Protein AF-A0A957XQB9-F1 (afdb_monomer_lite)

Radius of gyration: 25.71 Å; chains: 1; bounding box: 60×47×71 Å

Structure (mmCIF, N/CA/C/O backbone):
data_AF-A0A957XQB9-F1
#
_entry.id   AF-A0A957XQB9-F1
#
loop_
_atom_site.group_PDB
_atom_site.id
_atom_site.type_symbol
_atom_site.label_atom_id
_atom_site.label_alt_id
_atom_site.label_comp_id
_atom_site.label_asym_id
_atom_site.label_entity_id
_atom_site.label_seq_id
_atom_site.pdbx_PDB_ins_code
_atom_site.Cartn_x
_atom_site.Cartn_y
_atom_site.Cartn_z
_atom_site.occupancy
_atom_site.B_iso_or_equiv
_atom_site.auth_seq_id
_atom_site.auth_comp_id
_atom_site.auth_asym_id
_atom_site.auth_atom_id
_atom_site.pdbx_PDB_model_num
ATOM 1 N N . LEU A 1 1 ? 2.003 -10.933 6.266 1.00 72.50 1 LEU A N 1
ATOM 2 C CA . LEU A 1 1 ? 1.372 -11.691 5.160 1.00 72.50 1 LEU A CA 1
ATOM 3 C C . LEU A 1 1 ? 1.889 -11.248 3.792 1.00 72.50 1 LEU A C 1
ATOM 5 O O . LEU A 1 1 ? 2.570 -12.031 3.156 1.00 72.50 1 LEU A O 1
ATOM 9 N N . TYR A 1 2 ? 1.639 -10.006 3.362 1.00 78.31 2 TYR A N 1
ATOM 10 C CA . TYR A 1 2 ? 1.924 -9.562 1.989 1.00 78.31 2 TYR A CA 1
ATOM 11 C C . TYR A 1 2 ? 3.408 -9.580 1.611 1.00 78.31 2 TYR A C 1
ATOM 13 O O . TYR A 1 2 ? 3.731 -9.912 0.480 1.00 78.31 2 TYR A O 1
ATOM 21 N N . ALA A 1 3 ? 4.324 -9.345 2.559 1.00 80.31 3 ALA A N 1
ATOM 22 C CA . ALA A 1 3 ? 5.759 -9.558 2.338 1.00 80.31 3 ALA A CA 1
ATOM 23 C C . ALA A 1 3 ? 6.089 -10.997 1.886 1.00 80.31 3 ALA A C 1
ATOM 25 O O . ALA A 1 3 ? 7.032 -11.204 1.133 1.00 80.31 3 ALA A O 1
ATOM 26 N N . GLY A 1 4 ? 5.276 -11.988 2.267 1.00 82.88 4 GLY A N 1
ATOM 27 C CA . GLY A 1 4 ? 5.389 -13.360 1.771 1.00 82.88 4 GLY A CA 1
ATOM 28 C C . GLY A 1 4 ? 5.096 -13.496 0.272 1.00 82.88 4 GLY A C 1
ATOM 29 O O . GLY A 1 4 ? 5.615 -14.412 -0.356 1.00 82.88 4 GLY A O 1
ATOM 30 N N . PHE A 1 5 ? 4.350 -12.565 -0.337 1.00 86.06 5 PHE A N 1
ATOM 31 C CA . PHE A 1 5 ? 4.081 -12.553 -1.782 1.00 86.06 5 PHE A CA 1
ATOM 32 C C . PHE A 1 5 ? 5.306 -12.163 -2.627 1.00 86.06 5 PHE A C 1
ATOM 34 O O . PHE A 1 5 ? 5.311 -12.377 -3.838 1.00 86.06 5 PHE A O 1
ATOM 41 N N . ILE A 1 6 ? 6.374 -11.668 -1.992 1.00 87.50 6 ILE A N 1
ATOM 42 C CA . ILE A 1 6 ? 7.679 -11.445 -2.630 1.00 87.50 6 ILE A CA 1
ATOM 43 C C . ILE A 1 6 ? 8.309 -12.786 -3.040 1.00 87.50 6 ILE A C 1
ATOM 45 O O . ILE A 1 6 ? 8.933 -12.865 -4.097 1.00 87.50 6 ILE A O 1
ATOM 49 N N . LEU A 1 7 ? 8.113 -13.856 -2.254 1.00 89.12 7 LEU A N 1
ATOM 50 C CA . LEU A 1 7 ? 8.705 -15.171 -2.530 1.00 89.12 7 LEU A CA 1
ATOM 51 C C . LEU A 1 7 ? 8.212 -15.778 -3.855 1.00 89.12 7 LEU A C 1
ATOM 53 O O . LEU A 1 7 ? 9.064 -16.160 -4.656 1.00 89.12 7 LEU A O 1
ATOM 57 N N . PRO A 1 8 ? 6.896 -15.821 -4.156 1.00 89.62 8 PRO A N 1
ATOM 58 C CA . PRO A 1 8 ? 6.416 -16.186 -5.486 1.00 89.62 8 PRO A CA 1
ATOM 59 C C . PRO A 1 8 ? 7.007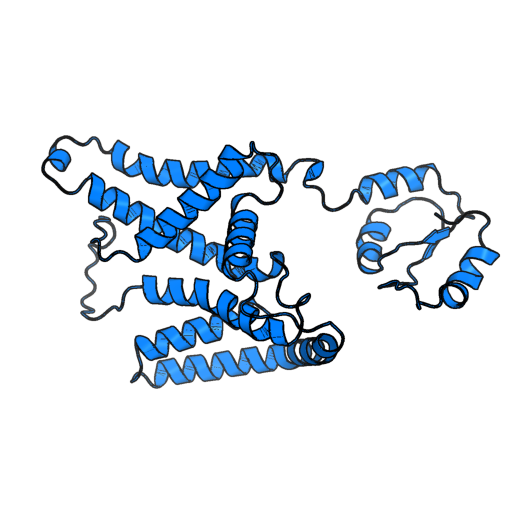 -15.328 -6.610 1.00 89.62 8 PRO A C 1
ATOM 61 O O . PRO A 1 8 ? 7.371 -15.871 -7.649 1.00 89.62 8 PRO A O 1
ATOM 64 N N . GLY A 1 9 ? 7.173 -14.016 -6.405 1.00 90.31 9 GLY A N 1
ATOM 65 C CA . GLY A 1 9 ? 7.794 -13.137 -7.404 1.00 90.31 9 GLY A CA 1
ATOM 66 C C . GLY A 1 9 ? 9.259 -13.498 -7.676 1.00 90.31 9 GLY A C 1
ATOM 67 O O . GLY A 1 9 ? 9.685 -13.576 -8.831 1.00 90.31 9 GLY A O 1
ATOM 68 N N . LEU A 1 10 ? 10.020 -13.800 -6.622 1.00 89.56 10 LEU A N 1
ATOM 69 C CA . LEU A 1 10 ? 11.399 -14.281 -6.725 1.00 89.56 10 LEU A CA 1
ATOM 70 C C . LEU A 1 10 ? 11.475 -15.668 -7.386 1.00 89.56 10 LEU A C 1
ATOM 72 O O . LEU A 1 10 ? 12.360 -15.908 -8.207 1.00 89.56 10 LEU A O 1
ATOM 76 N N . ALA A 1 11 ? 10.539 -16.565 -7.065 1.00 89.25 11 ALA A N 1
ATOM 77 C CA . ALA A 1 11 ? 10.438 -17.894 -7.663 1.00 89.25 11 ALA A CA 1
ATOM 78 C C . ALA A 1 11 ? 10.154 -17.822 -9.169 1.00 89.25 11 ALA A C 1
ATOM 80 O O . ALA A 1 11 ? 10.839 -18.479 -9.952 1.00 89.25 11 ALA A O 1
ATOM 81 N N . LEU A 1 12 ? 9.200 -16.981 -9.583 1.00 89.75 12 LEU A N 1
ATOM 82 C CA . LEU A 1 12 ? 8.892 -16.728 -10.992 1.00 89.75 12 LEU A CA 1
ATOM 83 C C . LEU A 1 12 ? 10.111 -16.180 -11.736 1.00 89.75 12 LEU A C 1
ATOM 85 O O . LEU A 1 12 ? 10.434 -16.648 -12.827 1.00 89.75 12 LEU A O 1
ATOM 89 N N . TRP A 1 13 ? 10.838 -15.240 -11.129 1.00 91.50 13 TRP A N 1
ATOM 90 C CA . TRP A 1 13 ? 12.082 -14.745 -11.710 1.00 91.50 13 TRP A CA 1
ATOM 91 C C . TRP A 1 13 ? 13.139 -15.848 -11.846 1.00 91.50 13 TRP A C 1
ATOM 93 O O . TRP A 1 13 ? 13.711 -15.989 -12.922 1.00 91.50 13 TRP A O 1
ATOM 103 N N . LEU A 1 14 ? 13.377 -16.668 -10.817 1.00 88.50 14 LEU A N 1
ATOM 104 C CA . LEU A 1 14 ? 14.328 -17.788 -10.889 1.00 88.50 14 LEU A CA 1
ATOM 105 C C . LEU A 1 14 ? 13.930 -18.827 -11.945 1.00 88.50 14 LEU A C 1
ATOM 107 O O . LEU A 1 14 ? 14.803 -19.367 -12.624 1.00 88.50 14 LEU A O 1
ATOM 111 N N . MET A 1 15 ? 12.631 -19.064 -12.127 1.00 88.00 15 MET A N 1
ATOM 112 C CA . MET A 1 15 ? 12.095 -19.942 -13.167 1.00 88.00 15 MET A CA 1
ATOM 113 C C . MET A 1 15 ? 12.410 -19.444 -14.572 1.00 88.00 15 MET A C 1
ATOM 115 O O . MET A 1 15 ? 12.826 -20.233 -15.419 1.00 88.00 15 MET A O 1
ATOM 119 N N . ILE A 1 16 ? 12.259 -18.143 -14.808 1.00 87.06 16 ILE A N 1
ATOM 120 C CA . ILE A 1 16 ? 12.526 -17.534 -16.114 1.00 87.06 16 ILE A CA 1
ATOM 121 C C . ILE A 1 16 ? 14.039 -17.357 -16.337 1.00 87.06 16 ILE A C 1
ATOM 123 O O . ILE A 1 16 ? 14.533 -17.573 -17.445 1.00 87.06 16 ILE A O 1
ATOM 127 N N . ALA A 1 17 ? 14.782 -16.997 -15.287 1.00 86.12 17 ALA A N 1
ATOM 128 C CA . ALA A 1 17 ? 16.182 -16.590 -15.375 1.00 86.12 17 ALA A CA 1
ATOM 129 C C . ALA A 1 17 ? 17.198 -17.704 -15.221 1.00 86.12 17 ALA A C 1
ATOM 131 O O . ALA A 1 17 ? 18.214 -17.729 -15.918 1.00 86.12 17 ALA A O 1
ATOM 132 N N . TYR A 1 18 ? 16.934 -18.639 -14.318 1.00 87.06 18 TYR A N 1
ATOM 133 C CA . TYR A 1 18 ? 17.893 -19.662 -13.930 1.00 87.06 18 TYR A CA 1
ATOM 134 C C . TYR A 1 18 ? 17.225 -21.033 -13.740 1.00 87.06 18 TYR A C 1
ATOM 136 O O . TYR A 1 18 ? 17.456 -21.687 -12.717 1.00 87.06 18 TYR A O 1
ATOM 144 N N . PRO A 1 19 ? 16.463 -21.546 -14.731 1.00 86.06 19 PRO A N 1
ATOM 145 C CA . PRO A 1 19 ? 15.695 -22.786 -14.578 1.00 86.06 19 PRO A CA 1
ATOM 146 C C . PRO A 1 19 ? 16.569 -24.001 -14.232 1.00 86.06 19 PRO A C 1
ATOM 148 O O . PRO A 1 19 ? 16.120 -24.913 -13.550 1.00 86.06 19 PRO A O 1
ATOM 151 N N . ARG A 1 20 ? 17.842 -24.011 -14.651 1.00 90.56 20 ARG A N 1
ATOM 152 C CA . ARG A 1 20 ? 18.770 -25.147 -14.488 1.00 90.56 20 ARG A CA 1
ATOM 153 C C . ARG A 1 20 ? 19.819 -24.959 -13.382 1.00 90.56 20 ARG A C 1
ATOM 155 O O . ARG A 1 20 ? 20.866 -25.599 -13.427 1.00 90.56 20 ARG A O 1
ATOM 162 N N . ARG A 1 21 ? 19.594 -24.071 -12.404 1.00 89.69 21 ARG A N 1
ATOM 163 C CA . ARG A 1 21 ? 20.530 -23.848 -11.280 1.00 89.69 21 ARG A CA 1
ATOM 164 C C . ARG A 1 21 ? 19.992 -24.435 -9.967 1.00 89.69 21 ARG A C 1
ATOM 166 O O . ARG A 1 21 ? 19.465 -23.684 -9.147 1.00 89.69 21 ARG A O 1
ATOM 173 N N . PRO A 1 22 ? 20.154 -25.750 -9.716 1.00 89.50 22 PRO A N 1
ATOM 174 C CA . PRO A 1 22 ? 19.506 -26.436 -8.593 1.00 89.50 22 PRO A CA 1
ATOM 175 C C . PRO A 1 22 ? 19.908 -25.880 -7.223 1.00 89.50 22 PRO A C 1
ATOM 177 O O . PRO A 1 22 ? 19.096 -25.875 -6.309 1.00 89.50 22 PRO A O 1
ATOM 180 N N . ARG A 1 23 ? 21.130 -25.345 -7.076 1.00 91.94 23 ARG A N 1
ATOM 181 C CA . ARG A 1 23 ? 21.571 -24.708 -5.824 1.00 91.94 23 ARG A CA 1
ATOM 182 C C . ARG A 1 23 ? 20.725 -23.484 -5.462 1.00 91.94 23 ARG A C 1
ATOM 184 O O . ARG A 1 23 ? 20.340 -23.353 -4.310 1.00 91.94 23 ARG A O 1
ATOM 191 N N . LEU A 1 24 ? 20.398 -22.630 -6.438 1.00 89.12 24 LEU A N 1
ATOM 192 C CA . LEU A 1 24 ? 19.551 -21.452 -6.206 1.00 89.12 24 LEU A CA 1
ATOM 193 C C . LEU A 1 24 ? 18.125 -21.867 -5.837 1.00 89.12 24 LEU A C 1
ATOM 195 O O . LEU A 1 24 ? 17.543 -21.313 -4.909 1.00 89.12 24 LEU A O 1
ATOM 199 N N . TRP A 1 25 ? 17.599 -22.881 -6.524 1.00 89.69 25 TRP A N 1
ATOM 200 C CA . TRP A 1 25 ? 16.297 -23.464 -6.214 1.00 89.69 25 TRP A CA 1
ATOM 201 C C . TRP A 1 25 ? 16.242 -24.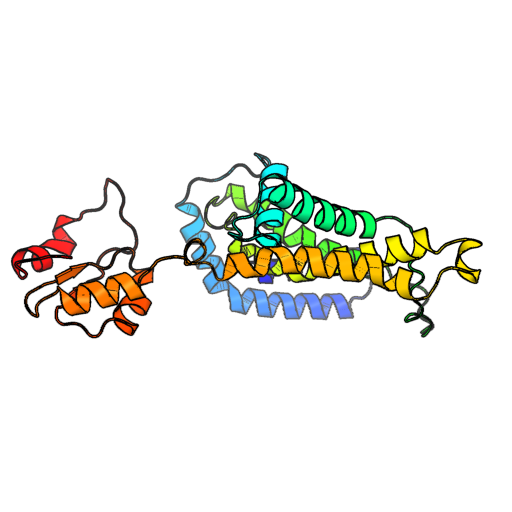075 -4.820 1.00 89.69 25 TRP A C 1
ATOM 203 O O . TRP A 1 25 ? 15.267 -23.854 -4.113 1.00 89.69 25 TRP A O 1
ATOM 213 N N . LEU A 1 26 ? 17.287 -24.791 -4.400 1.00 91.69 26 LEU A N 1
ATOM 214 C CA . LEU A 1 26 ? 17.368 -25.359 -3.058 1.00 91.69 26 LEU A CA 1
ATOM 215 C C . LEU A 1 26 ? 17.376 -24.255 -1.996 1.00 91.69 26 LEU A C 1
ATOM 217 O O . LEU A 1 26 ? 16.613 -24.335 -1.039 1.00 91.69 26 LEU A O 1
ATOM 221 N N . THR A 1 27 ? 18.180 -23.203 -2.178 1.00 91.44 27 THR A N 1
ATOM 222 C CA . THR A 1 27 ? 18.202 -22.058 -1.255 1.00 91.44 27 THR A CA 1
ATOM 223 C C . THR A 1 27 ? 16.839 -21.376 -1.173 1.00 91.44 27 THR A C 1
ATOM 225 O O . THR A 1 27 ? 16.364 -21.100 -0.072 1.00 91.44 27 THR A O 1
ATOM 228 N N . LEU A 1 28 ? 16.183 -21.149 -2.316 1.00 90.81 28 LEU A N 1
ATOM 229 C CA . LEU A 1 28 ? 14.838 -20.580 -2.357 1.00 90.81 28 LEU A CA 1
ATOM 230 C C . LEU A 1 28 ? 13.819 -21.487 -1.661 1.00 90.81 28 LEU A C 1
ATOM 232 O O . LEU A 1 28 ? 13.016 -20.998 -0.875 1.00 90.81 28 LEU A O 1
ATOM 236 N N . ALA A 1 29 ? 13.845 -22.790 -1.939 1.00 89.81 29 ALA A N 1
ATOM 237 C CA . ALA A 1 29 ? 12.903 -23.752 -1.383 1.00 89.81 29 ALA A CA 1
ATOM 238 C C . ALA A 1 29 ? 13.056 -23.866 0.137 1.00 89.81 29 ALA A C 1
ATOM 240 O O . ALA A 1 29 ? 12.066 -23.776 0.855 1.00 89.81 29 ALA A O 1
ATOM 241 N N . VAL A 1 30 ? 14.290 -23.991 0.635 1.00 93.50 30 VAL A N 1
ATOM 242 C CA . VAL A 1 30 ? 14.573 -24.061 2.075 1.00 93.50 30 VAL A CA 1
ATOM 243 C C . VAL A 1 30 ? 14.198 -22.749 2.762 1.00 93.50 30 VAL A C 1
ATOM 245 O O . VAL A 1 30 ? 13.472 -22.769 3.753 1.00 93.50 30 VAL A O 1
ATOM 248 N N . GLY A 1 31 ? 14.624 -21.603 2.220 1.00 90.44 31 GLY A N 1
ATOM 249 C CA . GLY A 1 31 ? 14.275 -20.293 2.777 1.00 90.44 31 GLY A CA 1
ATOM 250 C C . GLY A 1 31 ? 12.766 -20.036 2.761 1.00 90.44 31 GLY A C 1
ATOM 251 O O . GLY A 1 31 ? 12.196 -19.596 3.756 1.00 90.44 31 GLY A O 1
ATOM 252 N N . GLY A 1 32 ? 12.101 -20.382 1.659 1.00 89.25 32 GLY A N 1
ATOM 253 C CA . GLY A 1 32 ? 10.654 -20.286 1.510 1.00 89.25 32 GLY A CA 1
ATOM 254 C C . GLY A 1 32 ? 9.901 -21.192 2.480 1.00 89.25 32 GLY A C 1
ATOM 255 O O . GLY A 1 32 ? 8.913 -20.749 3.056 1.00 89.25 32 GLY A O 1
ATOM 256 N N . LEU A 1 33 ? 10.388 -22.412 2.725 1.00 90.88 33 LEU A N 1
ATOM 257 C CA . LEU A 1 33 ? 9.801 -23.340 3.693 1.00 90.88 33 LEU A CA 1
ATOM 258 C C . LEU A 1 33 ? 9.959 -22.831 5.127 1.00 90.88 33 LEU A C 1
ATOM 260 O O . LEU A 1 33 ? 8.992 -22.869 5.882 1.00 90.88 33 LEU A O 1
ATOM 264 N N . ILE A 1 34 ? 11.130 -22.299 5.491 1.00 92.12 34 ILE A N 1
ATOM 265 C CA . ILE A 1 34 ? 11.360 -21.688 6.811 1.00 92.12 34 ILE A CA 1
ATOM 266 C C . ILE A 1 34 ? 10.401 -20.513 7.026 1.00 92.12 34 ILE A C 1
ATOM 268 O O . ILE A 1 34 ? 9.745 -20.433 8.063 1.00 92.12 34 ILE A O 1
ATOM 272 N N . ILE A 1 35 ? 10.272 -19.625 6.035 1.00 88.81 35 ILE A N 1
ATOM 273 C CA . ILE A 1 35 ? 9.346 -18.488 6.102 1.00 88.81 35 ILE A CA 1
ATOM 274 C C . ILE A 1 35 ? 7.899 -18.987 6.185 1.00 88.81 35 ILE A C 1
ATOM 276 O O . ILE A 1 35 ? 7.145 -18.539 7.046 1.00 88.81 35 ILE A O 1
ATOM 280 N N . ALA A 1 36 ? 7.501 -19.937 5.338 1.00 87.44 36 ALA A N 1
ATOM 281 C CA . ALA A 1 36 ? 6.155 -20.498 5.356 1.00 87.44 36 ALA A CA 1
ATOM 282 C C . ALA A 1 36 ? 5.826 -21.126 6.716 1.00 87.44 36 ALA A C 1
ATOM 284 O O . ALA A 1 36 ? 4.760 -20.850 7.253 1.00 87.44 36 ALA A O 1
ATOM 285 N N . ALA A 1 37 ? 6.747 -21.892 7.305 1.00 91.00 37 ALA A N 1
ATOM 286 C CA . ALA A 1 37 ? 6.582 -22.485 8.629 1.00 91.00 37 ALA A CA 1
ATOM 287 C C . ALA A 1 37 ? 6.468 -21.415 9.727 1.00 91.00 37 ALA A C 1
ATOM 289 O O . ALA A 1 37 ? 5.555 -21.481 10.549 1.00 91.00 37 ALA A O 1
ATOM 290 N N . ALA A 1 38 ? 7.330 -20.392 9.704 1.00 90.31 38 ALA A N 1
ATOM 291 C CA . ALA A 1 38 ? 7.302 -19.295 10.672 1.00 90.31 38 ALA A CA 1
ATOM 292 C C . ALA A 1 38 ? 5.991 -18.489 10.622 1.00 90.31 38 ALA A C 1
ATOM 294 O O . ALA A 1 38 ? 5.497 -18.036 11.652 1.00 90.31 38 ALA A O 1
ATOM 295 N N . PHE A 1 39 ? 5.401 -18.332 9.432 1.00 87.94 39 PHE A N 1
ATOM 296 C CA . PHE A 1 39 ? 4.151 -17.592 9.240 1.00 87.94 39 PHE A CA 1
ATOM 297 C C . PHE A 1 39 ? 2.899 -18.477 9.162 1.00 87.94 39 PHE A C 1
ATOM 299 O O . PHE A 1 39 ? 1.794 -17.933 9.086 1.00 87.94 39 PHE A O 1
ATOM 306 N N . ALA A 1 40 ? 3.026 -19.807 9.213 1.00 89.88 40 ALA A N 1
ATOM 307 C CA . ALA A 1 40 ? 1.906 -20.736 9.060 1.00 89.88 40 ALA A CA 1
ATOM 308 C C . ALA A 1 40 ? 0.777 -20.503 10.078 1.00 89.88 40 ALA A C 1
ATOM 310 O O . ALA A 1 40 ? -0.373 -20.446 9.643 1.00 89.88 40 ALA A O 1
ATOM 311 N N . PRO A 1 41 ? 1.035 -20.288 11.387 1.00 92.00 41 PRO A N 1
ATOM 312 C CA . PRO A 1 41 ? -0.043 -20.045 12.347 1.00 92.00 41 PRO A CA 1
ATOM 313 C C . PRO A 1 41 ? -0.866 -18.799 11.999 1.00 92.00 41 PRO A C 1
ATOM 315 O O . PRO A 1 41 ? -2.094 -18.830 12.029 1.00 92.00 41 PRO A O 1
ATOM 318 N N . ILE A 1 42 ? -0.190 -17.720 11.591 1.00 86.31 42 ILE A N 1
ATOM 319 C CA . ILE A 1 42 ? -0.831 -16.462 11.190 1.00 86.31 42 ILE A CA 1
ATOM 320 C C . ILE A 1 42 ? -1.602 -16.654 9.883 1.00 86.31 42 ILE A C 1
ATOM 322 O O . ILE A 1 42 ? -2.741 -16.210 9.770 1.00 86.31 42 ILE A O 1
ATOM 326 N N . ALA A 1 43 ? -1.010 -17.331 8.897 1.00 84.94 43 ALA A N 1
ATOM 327 C CA . ALA A 1 43 ? -1.668 -17.615 7.627 1.00 84.94 43 ALA A CA 1
ATOM 328 C C . ALA A 1 43 ? -2.921 -18.483 7.818 1.00 84.94 43 ALA A C 1
ATOM 330 O O . ALA A 1 43 ? -3.946 -18.203 7.207 1.00 84.94 43 ALA A O 1
ATOM 331 N N . LEU A 1 44 ? -2.867 -19.484 8.702 1.00 88.69 44 LEU A N 1
ATOM 332 C CA . LEU A 1 44 ? -4.007 -20.334 9.050 1.00 88.69 44 LEU A CA 1
ATOM 333 C C . LEU A 1 44 ? -5.098 -19.560 9.792 1.00 88.69 44 LEU A C 1
ATOM 335 O O . LEU A 1 44 ? -6.274 -19.746 9.487 1.00 88.69 44 LEU A O 1
ATOM 339 N N . ALA A 1 45 ? -4.733 -18.681 10.728 1.00 86.94 45 ALA A N 1
ATOM 340 C CA . ALA A 1 45 ? -5.695 -17.809 11.397 1.00 86.94 45 ALA A CA 1
ATOM 341 C C . ALA A 1 45 ? -6.402 -16.905 10.378 1.00 86.94 45 ALA A C 1
ATOM 343 O O . ALA A 1 45 ? -7.627 -16.910 10.299 1.00 86.94 45 ALA A O 1
ATOM 344 N N . ILE A 1 46 ? -5.637 -16.218 9.523 1.00 82.12 46 ILE A N 1
ATOM 345 C CA . ILE A 1 46 ? -6.186 -15.380 8.448 1.00 82.12 46 ILE A CA 1
ATOM 346 C C . ILE A 1 46 ? -7.060 -16.210 7.509 1.00 82.12 46 ILE A C 1
ATOM 348 O O . ILE A 1 46 ? -8.133 -15.760 7.135 1.00 82.12 46 ILE A O 1
ATOM 352 N N . TRP A 1 47 ? -6.650 -17.427 7.148 1.00 84.56 47 TRP A N 1
ATOM 353 C CA . TRP A 1 47 ? -7.443 -18.308 6.293 1.00 84.56 47 TRP A CA 1
ATOM 354 C C . TRP A 1 47 ? -8.795 -18.668 6.919 1.00 84.56 47 TRP A C 1
ATOM 356 O O . TRP A 1 47 ? -9.812 -18.642 6.224 1.00 84.56 47 TRP A O 1
ATOM 366 N N . ARG A 1 48 ? -8.829 -18.953 8.225 1.00 86.50 48 ARG A N 1
ATOM 367 C CA . ARG A 1 48 ? -10.073 -19.232 8.959 1.00 86.50 48 ARG A CA 1
ATOM 368 C C . ARG A 1 48 ? -10.987 -18.008 8.976 1.00 86.50 48 ARG A C 1
ATOM 370 O O . ARG A 1 48 ? -12.097 -18.101 8.465 1.00 86.50 48 ARG A O 1
ATOM 377 N N . PHE A 1 49 ? -10.480 -16.857 9.420 1.00 81.50 49 PHE A N 1
ATOM 378 C CA . PHE A 1 49 ? -11.248 -15.604 9.457 1.00 81.50 49 PHE A CA 1
ATOM 379 C C . PHE A 1 49 ? -11.632 -15.093 8.065 1.00 81.50 49 PHE A C 1
ATOM 381 O O . PHE A 1 49 ? -12.630 -14.401 7.892 1.00 81.50 49 PHE A O 1
ATOM 388 N N . SER A 1 50 ? -10.873 -15.459 7.028 1.00 78.88 50 SER A N 1
ATOM 389 C CA . SER A 1 50 ? -11.195 -15.055 5.661 1.00 78.88 50 SER A CA 1
ATOM 390 C C . SER A 1 50 ? -12.527 -15.622 5.170 1.00 78.88 50 SER A C 1
ATOM 392 O O . SER A 1 50 ? -13.127 -15.042 4.275 1.00 78.88 50 SER A O 1
ATOM 394 N N . ALA A 1 51 ? -13.002 -16.718 5.770 1.00 76.88 51 ALA A N 1
ATOM 395 C CA . ALA A 1 51 ? -14.279 -17.341 5.441 1.00 76.88 51 ALA A CA 1
ATOM 396 C C . ALA A 1 51 ? -15.503 -16.523 5.882 1.00 76.88 51 ALA A C 1
ATOM 398 O O . ALA A 1 51 ? -16.595 -16.774 5.383 1.00 76.88 51 ALA A O 1
ATOM 399 N N . GLU A 1 52 ? -15.329 -15.600 6.829 1.00 79.94 52 GLU A N 1
ATOM 400 C CA . GLU A 1 52 ? -16.430 -14.896 7.500 1.00 79.94 52 GLU A CA 1
ATOM 401 C C . GLU A 1 52 ? -16.863 -13.627 6.754 1.00 79.94 52 GLU A C 1
ATOM 403 O O . GLU A 1 52 ? -17.944 -13.096 6.984 1.00 79.94 52 GLU A O 1
ATOM 408 N N . SER A 1 53 ? -16.035 -13.135 5.831 1.00 80.88 53 SER A N 1
ATOM 409 C CA . SER A 1 53 ? -16.361 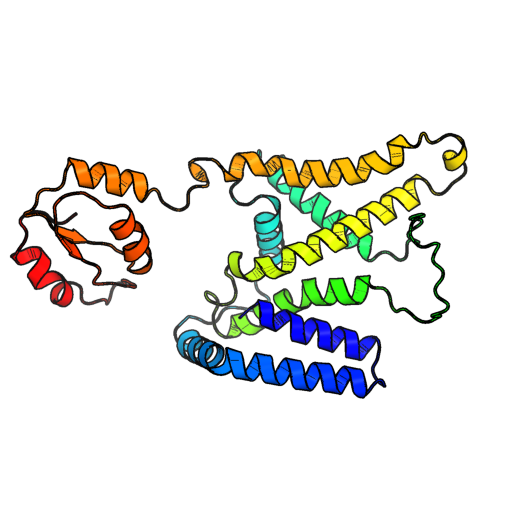-11.984 4.988 1.00 80.88 53 SER A CA 1
ATOM 410 C C . SER A 1 53 ? -16.989 -12.408 3.666 1.00 80.88 53 SER A C 1
ATOM 412 O O . SER A 1 53 ? -16.691 -13.487 3.152 1.00 80.88 53 SER A O 1
ATOM 414 N N . THR A 1 54 ? -17.715 -11.499 3.019 1.00 87.06 54 THR A N 1
ATOM 415 C CA . THR A 1 54 ? -18.173 -11.724 1.649 1.00 87.06 54 THR A CA 1
ATOM 416 C C . THR A 1 54 ? -16.990 -11.855 0.673 1.00 87.06 54 THR A C 1
ATOM 418 O O . THR A 1 54 ? -16.036 -11.062 0.728 1.00 87.06 54 THR A O 1
ATOM 421 N N . PRO A 1 55 ? -17.022 -12.851 -0.229 1.00 90.38 55 PRO A N 1
ATOM 422 C CA . PRO A 1 55 ? -16.039 -12.961 -1.295 1.00 90.38 55 PRO A CA 1
ATOM 423 C C . PRO A 1 55 ? -16.171 -11.765 -2.246 1.00 90.38 55 PRO A C 1
ATOM 425 O O . PRO A 1 55 ? -17.268 -11.271 -2.501 1.00 90.38 55 PRO A O 1
ATOM 428 N N . GLY A 1 56 ? -15.043 -11.285 -2.759 1.00 89.38 56 GLY A N 1
ATOM 429 C CA . GLY A 1 56 ? -14.982 -10.244 -3.779 1.00 89.38 56 GLY A CA 1
ATOM 430 C C . GLY A 1 56 ? -14.799 -10.816 -5.183 1.00 89.38 56 GLY A C 1
ATOM 431 O O . GLY A 1 56 ? -14.428 -11.975 -5.370 1.00 89.38 56 GLY A O 1
ATOM 432 N N . GLU A 1 57 ? -15.001 -9.969 -6.189 1.00 94.00 57 GLU A N 1
ATOM 433 C CA . GLU A 1 57 ? -14.762 -10.307 -7.592 1.00 94.00 57 GLU A CA 1
ATOM 434 C C . GLU A 1 57 ? -13.314 -9.956 -8.008 1.00 94.00 57 GLU A C 1
ATOM 436 O O . GLU A 1 57 ? -12.933 -8.774 -8.018 1.00 94.00 57 GLU A O 1
ATOM 441 N N . PRO A 1 58 ? -12.485 -10.945 -8.404 1.00 93.56 58 PRO A N 1
ATOM 442 C CA . PRO A 1 58 ? -11.078 -10.718 -8.740 1.00 93.56 58 PRO A CA 1
ATOM 443 C C . PRO A 1 58 ? -10.863 -9.770 -9.909 1.00 93.56 58 PRO A C 1
ATOM 445 O O . PRO A 1 58 ? -9.903 -9.017 -9.911 1.00 93.56 58 PRO A O 1
ATOM 448 N N . LEU A 1 59 ? -11.729 -9.768 -10.918 1.00 94.88 59 LEU A N 1
ATOM 449 C CA . LEU A 1 59 ? -11.519 -8.941 -12.113 1.00 94.88 59 LEU A CA 1
ATOM 450 C C . LEU A 1 59 ? -12.282 -7.615 -12.064 1.00 94.88 59 LEU A C 1
ATOM 452 O O . LEU A 1 59 ? -11.928 -6.675 -12.778 1.00 94.88 59 LEU A O 1
ATOM 456 N N . HIS A 1 60 ? -13.286 -7.509 -11.194 1.00 94.25 60 HIS A N 1
ATOM 457 C CA . HIS A 1 60 ? -14.105 -6.311 -11.072 1.00 94.25 60 HIS A CA 1
ATOM 458 C C . HIS A 1 60 ? -13.263 -5.107 -10.659 1.00 94.25 60 HIS A C 1
ATOM 460 O O . HIS A 1 60 ? -12.597 -5.134 -9.630 1.00 94.25 60 HIS A O 1
ATOM 466 N N . GLY A 1 61 ? -13.260 -4.043 -11.461 1.00 93.31 61 GLY A N 1
ATOM 467 C CA . GLY A 1 61 ? -12.496 -2.838 -11.140 1.00 93.31 61 GLY A CA 1
ATOM 468 C C . GLY A 1 61 ? -10.984 -3.063 -11.025 1.00 93.31 61 GLY A C 1
ATOM 469 O O . GLY A 1 61 ? -10.326 -2.271 -10.359 1.00 93.31 61 GLY A O 1
ATOM 470 N N . PHE A 1 62 ? -10.415 -4.103 -11.655 1.00 94.75 62 PHE A N 1
ATOM 471 C CA . PHE A 1 62 ? -8.972 -4.390 -11.623 1.00 94.75 62 PHE A CA 1
ATOM 472 C C . PHE A 1 62 ? -8.131 -3.125 -11.860 1.00 94.75 62 PHE A C 1
ATOM 474 O O . PHE A 1 62 ? -7.359 -2.714 -10.998 1.00 94.75 62 PHE A O 1
ATOM 481 N N . TRP A 1 63 ? -8.377 -2.417 -12.962 1.00 95.50 63 TRP A N 1
ATOM 482 C CA . TRP A 1 63 ? -7.659 -1.181 -13.283 1.00 95.50 63 TRP A CA 1
ATOM 483 C C . TRP A 1 63 ? -7.898 -0.054 -12.277 1.00 95.50 63 TRP A C 1
ATOM 485 O O . TRP A 1 63 ? -6.946 0.610 -11.876 1.00 95.50 63 TRP A O 1
ATOM 495 N N . LEU A 1 64 ? -9.141 0.125 -11.821 1.00 95.62 64 LEU A N 1
ATOM 496 C CA . LEU A 1 64 ? -9.490 1.141 -10.825 1.00 95.62 64 LEU A CA 1
ATOM 497 C C . LEU A 1 64 ? -8.758 0.896 -9.499 1.00 95.62 64 LEU A C 1
ATOM 499 O O . LEU A 1 64 ? -8.264 1.826 -8.871 1.00 95.62 64 LEU A O 1
ATOM 503 N N . ARG A 1 65 ? -8.628 -0.370 -9.110 1.00 94.00 65 ARG A N 1
ATOM 504 C CA . ARG A 1 65 ? -7.879 -0.814 -7.936 1.00 94.00 65 ARG A CA 1
ATOM 505 C C . ARG A 1 65 ? -6.381 -0.572 -8.083 1.00 94.00 65 ARG A C 1
ATOM 507 O O . ARG A 1 65 ? -5.756 -0.073 -7.155 1.00 94.00 65 ARG A O 1
ATOM 514 N N . GLY A 1 66 ? -5.807 -0.872 -9.249 1.00 95.69 66 GLY A N 1
ATOM 515 C CA . GLY A 1 66 ? -4.409 -0.542 -9.545 1.00 95.69 66 GLY A CA 1
ATOM 516 C C . GLY A 1 66 ? -4.146 0.967 -9.488 1.00 95.69 66 GLY A C 1
ATOM 517 O O . GLY A 1 66 ? -3.164 1.403 -8.890 1.00 95.69 66 GLY A O 1
ATOM 518 N N . TRP A 1 67 ? -5.063 1.766 -10.039 1.00 96.56 67 TRP A N 1
ATOM 519 C CA . TRP A 1 67 ? -5.007 3.226 -9.979 1.00 96.56 67 TRP A CA 1
ATOM 520 C C . TRP A 1 67 ? -5.137 3.760 -8.547 1.00 96.56 67 TRP A C 1
ATOM 522 O O . TRP A 1 67 ? -4.352 4.609 -8.137 1.00 96.56 67 TRP A O 1
ATOM 532 N N . SER A 1 68 ? -6.069 3.219 -7.761 1.00 94.88 68 SER A N 1
ATOM 533 C CA . SER A 1 68 ? -6.245 3.559 -6.346 1.00 94.88 68 SER A CA 1
ATOM 534 C C . SER A 1 68 ? -4.985 3.257 -5.527 1.00 94.88 68 SER A C 1
ATOM 536 O O . SER A 1 68 ? -4.541 4.113 -4.764 1.00 94.88 68 SER A O 1
ATOM 538 N N . LEU A 1 69 ? -4.335 2.106 -5.744 1.00 95.31 69 LEU A N 1
ATOM 539 C CA . LEU A 1 69 ? -3.053 1.788 -5.102 1.00 95.31 69 LEU A CA 1
ATOM 540 C C . LEU A 1 69 ? -1.951 2.769 -5.503 1.00 95.31 69 LEU A C 1
ATOM 542 O O . LEU A 1 69 ? -1.208 3.250 -4.652 1.00 95.31 69 LEU A O 1
ATOM 546 N N . LEU A 1 70 ? -1.859 3.100 -6.790 1.00 96.62 70 LEU A N 1
ATOM 547 C CA . LEU A 1 70 ? -0.892 4.074 -7.279 1.00 96.62 70 LEU A CA 1
ATOM 548 C C . LEU A 1 70 ? -1.121 5.459 -6.649 1.00 96.62 70 LEU A C 1
ATOM 550 O O . LEU A 1 70 ? -0.164 6.092 -6.204 1.00 96.62 70 LEU A O 1
ATOM 554 N N . GLN A 1 71 ? -2.372 5.916 -6.554 1.00 95.56 71 GLN A N 1
ATOM 555 C CA . GLN A 1 71 ? -2.727 7.148 -5.845 1.00 95.56 71 GLN A CA 1
ATOM 556 C C . GLN A 1 71 ? -2.377 7.062 -4.356 1.00 95.56 71 GLN A C 1
ATOM 558 O O . GLN A 1 71 ? -1.796 7.998 -3.811 1.00 95.56 71 GLN A O 1
ATOM 563 N N . ALA A 1 72 ? -2.656 5.933 -3.703 1.00 93.38 72 ALA A N 1
ATOM 564 C CA . ALA A 1 72 ? -2.315 5.720 -2.302 1.00 93.38 72 ALA A CA 1
ATOM 565 C C . ALA A 1 72 ? -0.798 5.788 -2.064 1.00 93.38 72 ALA A C 1
ATOM 567 O O . ALA A 1 72 ? -0.367 6.374 -1.078 1.00 93.38 72 ALA A O 1
ATOM 568 N N . PHE A 1 73 ? 0.025 5.253 -2.967 1.00 94.00 73 PHE A N 1
ATOM 569 C CA . PHE A 1 73 ? 1.486 5.269 -2.822 1.00 94.00 73 PHE A CA 1
ATOM 570 C C . PHE A 1 73 ? 2.131 6.613 -3.124 1.00 94.00 73 PHE A C 1
ATOM 572 O O . PHE A 1 73 ? 3.227 6.883 -2.639 1.00 94.00 73 PHE A O 1
ATOM 579 N N . THR A 1 74 ? 1.489 7.426 -3.957 1.00 94.25 74 THR A N 1
ATOM 580 C CA . THR A 1 74 ? 2.079 8.674 -4.446 1.00 94.25 74 THR A CA 1
ATOM 581 C C . THR A 1 74 ? 1.543 9.884 -3.702 1.00 94.25 74 THR A C 1
ATOM 583 O O . THR A 1 74 ? 2.316 10.777 -3.385 1.00 94.25 74 THR A O 1
ATOM 586 N N . LEU A 1 75 ? 0.250 9.909 -3.376 1.00 93.19 75 LEU A N 1
ATOM 587 C CA . LEU A 1 75 ? -0.417 11.098 -2.853 1.00 93.19 75 LEU A CA 1
ATOM 588 C C . LEU A 1 75 ? -0.829 10.998 -1.389 1.00 93.19 75 LEU A C 1
ATOM 590 O O . LEU A 1 75 ? -0.915 12.039 -0.757 1.00 93.19 75 LEU A O 1
ATOM 594 N N . TRP A 1 76 ? -1.141 9.794 -0.891 1.00 86.94 76 TRP A N 1
ATOM 595 C CA . TRP A 1 76 ? -1.772 9.502 0.411 1.00 86.94 76 TRP A CA 1
ATOM 596 C C . TRP A 1 76 ? -2.332 10.723 1.171 1.00 86.94 76 TRP A C 1
ATOM 598 O O . TRP A 1 76 ? -1.602 11.409 1.885 1.00 86.94 76 TRP A O 1
ATOM 608 N N . ARG A 1 77 ? -3.647 10.963 1.073 1.00 83.81 77 ARG A N 1
ATOM 609 C CA . ARG A 1 77 ? -4.370 12.035 1.796 1.00 83.81 77 ARG A CA 1
ATOM 610 C C . ARG A 1 77 ? -3.874 13.473 1.562 1.00 83.81 77 ARG A C 1
ATOM 612 O O . ARG A 1 77 ? -4.354 14.375 2.237 1.00 83.81 77 ARG A O 1
ATOM 619 N N . ALA A 1 78 ? -2.974 13.728 0.613 1.00 89.88 78 ALA A N 1
ATOM 620 C CA . ALA A 1 78 ? -2.604 15.096 0.276 1.00 89.88 78 ALA A CA 1
ATOM 621 C C . ALA A 1 78 ? -3.785 15.847 -0.361 1.00 89.88 78 ALA A C 1
ATOM 623 O O . ALA A 1 78 ? -4.355 15.404 -1.362 1.00 89.88 78 ALA A O 1
ATOM 624 N N . SER A 1 79 ? -4.119 17.011 0.196 1.00 90.25 79 SER A N 1
ATOM 625 C CA . SER A 1 79 ? -5.146 17.933 -0.299 1.00 90.25 79 SER A CA 1
ATOM 626 C C . SER A 1 79 ? -4.648 18.726 -1.515 1.00 90.25 79 SER A C 1
ATOM 628 O O . SER A 1 79 ? -4.457 19.939 -1.483 1.00 90.25 79 SER A O 1
ATOM 630 N N . LEU A 1 80 ? -4.392 18.018 -2.617 1.00 92.12 80 LEU A N 1
ATOM 631 C CA . LEU A 1 80 ? -3.950 18.616 -3.877 1.00 92.12 80 LEU A CA 1
ATOM 632 C C . LEU A 1 80 ? -5.137 18.955 -4.794 1.00 92.12 80 LEU A C 1
ATOM 634 O O . LEU A 1 80 ? -6.150 18.252 -4.775 1.00 92.12 80 LEU A O 1
ATOM 638 N N . PRO A 1 81 ? -5.002 19.968 -5.673 1.00 95.38 81 PRO A N 1
ATOM 639 C CA . PRO A 1 81 ? -5.939 20.180 -6.770 1.00 95.38 81 PRO A CA 1
ATOM 640 C C . PRO A 1 81 ? -6.139 18.901 -7.593 1.00 95.38 81 PRO A C 1
ATOM 642 O O . PRO A 1 81 ? -5.175 18.174 -7.850 1.00 95.38 81 PRO A O 1
ATOM 645 N N . ASN A 1 82 ? -7.363 18.675 -8.085 1.00 95.38 82 ASN A N 1
ATOM 646 C CA . ASN A 1 82 ? -7.725 17.475 -8.854 1.00 95.38 82 ASN A CA 1
ATOM 647 C C . ASN A 1 82 ? -6.787 17.211 -10.051 1.00 95.38 82 ASN A C 1
ATOM 649 O O . ASN A 1 82 ? -6.509 16.076 -10.418 1.00 95.38 82 ASN A O 1
ATOM 653 N N . THR A 1 83 ? -6.245 18.270 -10.650 1.00 96.88 83 THR A N 1
ATOM 654 C CA . THR A 1 83 ? -5.273 18.156 -11.740 1.00 96.88 83 THR A CA 1
ATOM 655 C C . THR A 1 83 ? -3.974 17.482 -11.281 1.00 96.88 83 THR A C 1
ATOM 657 O O . THR A 1 83 ? -3.483 16.570 -11.943 1.00 96.88 83 THR A O 1
ATOM 660 N N . LEU A 1 84 ? -3.419 17.881 -10.131 1.00 96.12 84 LEU A N 1
ATOM 661 C CA . LEU A 1 84 ? -2.174 17.307 -9.607 1.00 96.12 84 LEU A CA 1
ATOM 662 C C . LEU A 1 84 ? -2.377 15.889 -9.070 1.00 96.12 84 LEU A C 1
ATOM 664 O O . LEU A 1 84 ? -1.487 15.052 -9.233 1.00 96.12 84 LEU A O 1
ATOM 668 N N . SER A 1 85 ? -3.553 15.595 -8.503 1.00 94.50 85 SER A N 1
ATOM 669 C CA . SER A 1 85 ? -3.886 14.250 -8.022 1.00 94.50 85 SER A CA 1
ATOM 670 C C . SER A 1 85 ? -4.033 13.210 -9.144 1.00 94.50 85 SER A C 1
ATOM 672 O O . SER A 1 85 ? -4.040 12.006 -8.883 1.00 94.50 85 SER A O 1
ATOM 674 N N . ILE A 1 86 ? -4.116 13.658 -10.399 1.00 96.62 86 ILE A N 1
ATOM 675 C CA . ILE A 1 86 ? -4.097 12.802 -11.588 1.00 96.62 86 ILE A CA 1
ATOM 676 C C . ILE A 1 86 ? -2.701 12.791 -12.219 1.00 96.62 86 ILE A C 1
ATOM 678 O O . ILE A 1 86 ? -2.165 11.719 -12.503 1.00 96.62 86 ILE A O 1
ATOM 682 N N . ILE A 1 87 ? -2.090 13.967 -12.409 1.00 97.38 87 ILE A N 1
ATOM 683 C CA . ILE A 1 87 ? -0.800 14.103 -13.105 1.00 97.38 87 ILE A CA 1
ATOM 684 C C . ILE A 1 87 ? 0.325 13.367 -12.374 1.00 97.38 87 ILE A C 1
ATOM 686 O O . ILE A 1 87 ? 1.098 12.665 -13.021 1.00 97.38 87 ILE A O 1
ATOM 690 N N . ILE A 1 88 ? 0.432 13.506 -11.049 1.00 97.06 88 ILE A N 1
ATOM 691 C CA . ILE A 1 88 ? 1.546 12.920 -10.287 1.00 97.06 88 ILE A CA 1
ATOM 692 C C . ILE A 1 88 ? 1.551 11.381 -10.396 1.00 97.06 88 ILE A C 1
ATOM 694 O O . ILE A 1 88 ? 2.556 10.836 -10.867 1.00 97.06 88 ILE A O 1
ATOM 698 N N . PRO A 1 89 ? 0.456 10.663 -10.058 1.00 97.62 89 PRO A N 1
ATOM 699 C CA . PRO A 1 89 ? 0.369 9.222 -10.289 1.00 97.62 89 PRO A CA 1
ATOM 700 C C . PRO A 1 89 ? 0.617 8.849 -11.753 1.00 97.62 89 PRO A C 1
ATOM 702 O O . PRO A 1 89 ? 1.394 7.935 -12.021 1.00 97.62 89 PRO A O 1
ATOM 705 N N . ALA A 1 90 ? 0.010 9.569 -12.707 1.00 97.94 90 ALA A N 1
ATOM 706 C CA . ALA A 1 90 ? 0.140 9.267 -14.133 1.00 97.94 90 ALA A CA 1
ATOM 707 C C . ALA A 1 90 ? 1.591 9.353 -14.624 1.00 97.94 90 ALA A C 1
ATOM 709 O O . ALA A 1 90 ? 2.029 8.481 -15.371 1.00 97.94 90 ALA A O 1
ATOM 710 N N . LEU A 1 91 ? 2.352 10.363 -14.191 1.00 97.75 91 LEU A N 1
ATOM 711 C CA . LEU A 1 91 ? 3.765 10.510 -14.546 1.00 97.75 91 LEU A CA 1
ATOM 712 C C . LEU A 1 91 ? 4.630 9.421 -13.909 1.00 97.75 91 LEU A C 1
ATOM 714 O O . LEU A 1 91 ? 5.496 8.863 -14.581 1.00 97.75 91 LEU A O 1
ATOM 718 N N . ILE A 1 92 ? 4.379 9.072 -12.645 1.00 97.75 92 ILE A N 1
ATOM 719 C CA . ILE A 1 92 ? 5.089 7.970 -11.981 1.00 97.75 92 ILE A CA 1
ATOM 720 C C . ILE A 1 92 ? 4.804 6.650 -12.704 1.00 97.75 92 ILE A C 1
ATOM 722 O O . ILE A 1 92 ? 5.738 5.924 -13.041 1.00 97.75 92 ILE A O 1
ATOM 726 N N . PHE A 1 93 ? 3.540 6.379 -13.035 1.00 97.69 93 PHE A N 1
ATOM 727 C CA . PHE A 1 93 ? 3.148 5.214 -13.825 1.00 97.69 93 PHE A CA 1
ATOM 728 C C . PHE A 1 93 ? 3.776 5.216 -15.217 1.00 97.69 93 PHE A C 1
ATOM 730 O O . PHE A 1 93 ? 4.272 4.182 -15.658 1.00 97.69 93 PHE A O 1
ATOM 737 N N . LEU A 1 94 ? 3.820 6.369 -15.890 1.00 97.44 94 LEU A N 1
ATOM 738 C CA . LEU A 1 94 ? 4.483 6.517 -17.181 1.00 97.44 94 LEU A CA 1
ATOM 739 C C . LEU A 1 94 ? 5.967 6.153 -17.074 1.00 97.44 94 LEU A C 1
ATOM 741 O O . LEU A 1 94 ? 6.432 5.323 -17.849 1.00 97.44 94 LEU A O 1
ATOM 745 N N . PHE A 1 95 ? 6.705 6.691 -16.100 1.00 96.75 95 PHE A N 1
ATOM 746 C CA . PHE A 1 95 ? 8.105 6.310 -15.897 1.00 96.75 95 PHE A CA 1
ATOM 747 C C . PHE A 1 95 ? 8.250 4.811 -15.604 1.00 96.75 95 PHE A C 1
ATOM 749 O O . PHE A 1 95 ? 9.097 4.145 -16.201 1.00 96.75 95 PHE A O 1
ATOM 756 N N . THR A 1 96 ? 7.379 4.236 -14.774 1.00 96.75 96 THR A N 1
ATOM 757 C CA . THR A 1 96 ? 7.346 2.785 -14.550 1.00 96.75 96 THR A CA 1
ATOM 758 C C . THR A 1 96 ? 7.115 2.012 -15.852 1.00 96.75 96 THR A C 1
ATOM 760 O O . THR A 1 96 ? 7.824 1.037 -16.092 1.00 96.75 96 THR A O 1
ATOM 763 N N . LEU A 1 97 ? 6.209 2.442 -16.737 1.00 95.62 97 LEU A N 1
ATOM 764 C CA . LEU A 1 97 ? 5.991 1.811 -18.046 1.00 95.62 97 LEU A CA 1
ATOM 765 C C . LEU A 1 97 ? 7.208 1.939 -18.973 1.00 95.62 97 LEU A C 1
ATOM 767 O O . LEU A 1 97 ? 7.599 0.972 -19.629 1.00 95.62 97 LEU A O 1
ATOM 771 N N . LEU A 1 98 ? 7.857 3.105 -18.997 1.00 94.19 98 LEU A N 1
ATOM 772 C CA . LEU A 1 98 ? 9.056 3.344 -19.807 1.00 94.19 98 LEU A CA 1
ATOM 773 C C . LEU A 1 98 ? 10.225 2.438 -19.389 1.00 94.19 98 LEU A C 1
ATOM 775 O O . LEU A 1 98 ? 11.070 2.088 -20.218 1.00 94.19 98 LEU A O 1
ATOM 779 N N . SER A 1 99 ? 10.238 1.966 -18.139 1.00 92.44 99 SER A N 1
ATOM 780 C CA . SER A 1 99 ? 11.212 0.981 -17.654 1.00 92.44 99 SER A CA 1
ATOM 781 C C . SER A 1 99 ? 11.164 -0.359 -18.408 1.00 92.44 99 SER A C 1
ATOM 783 O O . SER A 1 99 ? 12.175 -1.070 -18.448 1.00 92.44 99 SER A O 1
ATOM 785 N N . PHE A 1 100 ? 10.051 -0.683 -19.073 1.00 90.50 100 PHE A N 1
ATOM 786 C CA . PHE A 1 100 ? 9.874 -1.912 -19.853 1.00 90.50 100 PHE A CA 1
ATOM 787 C C . PHE A 1 100 ? 10.292 -1.778 -21.319 1.00 90.50 100 PHE A C 1
ATOM 789 O O . PHE A 1 100 ? 10.492 -2.789 -21.990 1.00 90.50 100 PHE A O 1
ATOM 796 N N . LEU A 1 101 ? 10.467 -0.556 -21.829 1.00 88.94 101 LEU A N 1
ATOM 797 C CA . LEU A 1 101 ? 10.852 -0.358 -23.224 1.00 88.94 101 LEU A CA 1
ATOM 798 C C . LEU A 1 101 ? 12.277 -0.874 -23.484 1.00 88.94 101 LEU A C 1
ATOM 800 O O . LEU A 1 101 ? 13.152 -0.689 -22.633 1.00 88.94 101 LEU A O 1
ATOM 804 N N . PRO A 1 102 ? 12.574 -1.449 -24.663 1.00 81.88 102 PRO A N 1
ATOM 805 C CA . PRO A 1 102 ? 13.907 -1.938 -25.029 1.00 81.88 102 PRO A CA 1
ATOM 806 C C . PRO A 1 102 ? 14.877 -0.793 -25.393 1.00 81.88 102 PRO A C 1
ATOM 808 O O . PRO A 1 102 ? 15.679 -0.902 -26.316 1.00 81.88 102 PRO A O 1
ATOM 811 N N . ILE A 1 103 ? 14.801 0.334 -24.683 1.00 76.44 103 ILE A N 1
ATOM 812 C CA . ILE A 1 103 ? 15.702 1.475 -24.842 1.00 76.44 103 ILE A CA 1
ATOM 813 C C . ILE A 1 103 ? 16.960 1.200 -24.019 1.00 76.44 103 ILE A C 1
ATOM 815 O O . ILE A 1 103 ? 16.884 0.827 -22.843 1.00 76.44 103 ILE A O 1
ATOM 819 N N . ARG A 1 104 ? 18.130 1.367 -24.642 1.00 67.62 104 ARG A N 1
ATOM 820 C CA . ARG A 1 104 ? 19.424 1.144 -23.993 1.00 67.62 104 ARG A CA 1
ATOM 821 C C . ARG A 1 104 ? 19.643 2.207 -22.909 1.00 67.62 104 ARG A C 1
ATOM 823 O O . ARG A 1 104 ? 19.815 3.376 -23.243 1.00 67.62 104 ARG A O 1
ATOM 830 N N . SER A 1 105 ? 19.666 1.797 -21.639 1.00 61.31 105 SER A N 1
ATOM 831 C CA . SER A 1 105 ? 20.216 2.613 -20.547 1.00 61.31 105 SER A CA 1
ATOM 832 C C . SER A 1 105 ? 21.654 2.980 -20.901 1.00 61.31 105 SER A C 1
ATOM 834 O O . SER A 1 105 ? 22.451 2.091 -21.201 1.00 61.31 105 SER A O 1
ATOM 836 N N . GLN A 1 106 ? 21.981 4.272 -20.912 1.00 58.47 106 GLN A N 1
ATOM 837 C CA . GLN A 1 106 ? 23.343 4.766 -21.168 1.00 58.47 106 GLN A CA 1
ATOM 838 C C . GLN A 1 106 ? 24.001 5.325 -19.901 1.00 58.47 106 GLN A C 1
ATOM 840 O O . GLN A 1 106 ? 24.910 6.150 -19.990 1.00 58.47 106 GLN A O 1
ATOM 845 N N . SER A 1 107 ? 23.554 4.893 -18.720 1.00 52.41 107 SER A N 1
ATOM 846 C CA . SER A 1 107 ? 24.133 5.325 -17.454 1.00 52.41 107 SER A CA 1
ATOM 847 C C . SER A 1 107 ? 25.635 4.969 -17.413 1.00 52.41 107 SER A C 1
ATOM 849 O O . SER A 1 107 ? 25.993 3.793 -17.541 1.00 52.41 107 SER A O 1
ATOM 851 N N . PRO A 1 108 ? 26.535 5.952 -17.198 1.00 47.44 108 PRO A N 1
ATOM 852 C CA . PRO A 1 108 ? 27.990 5.750 -17.218 1.00 47.44 108 PRO A CA 1
ATOM 853 C C . PRO A 1 108 ? 28.507 4.843 -16.085 1.00 47.44 108 PRO A C 1
ATOM 855 O O . PRO A 1 108 ? 29.652 4.401 -16.115 1.00 47.44 108 PRO A O 1
ATOM 858 N N . ILE A 1 109 ? 27.652 4.516 -15.111 1.00 50.41 109 ILE A N 1
ATOM 859 C CA . ILE A 1 109 ? 27.974 3.727 -13.913 1.00 50.41 109 ILE A CA 1
ATOM 860 C C . ILE A 1 109 ? 28.179 2.227 -14.231 1.00 50.41 109 ILE A C 1
ATOM 862 O O . ILE A 1 109 ? 28.801 1.509 -13.454 1.00 50.41 109 ILE A O 1
ATOM 866 N N . THR A 1 110 ? 27.730 1.729 -15.390 1.00 47.25 110 THR A N 1
ATOM 867 C CA . THR A 1 110 ? 27.800 0.288 -15.728 1.00 47.25 110 THR A CA 1
ATOM 868 C C . THR A 1 110 ? 29.042 -0.149 -16.512 1.00 47.25 110 THR A C 1
ATOM 870 O O . THR A 1 110 ? 29.147 -1.318 -16.874 1.00 47.25 110 THR A O 1
ATOM 873 N N . ASN A 1 111 ? 30.037 0.723 -16.714 1.00 41.47 111 ASN A N 1
ATOM 874 C CA . ASN A 1 111 ? 31.295 0.326 -17.368 1.00 41.47 111 ASN A CA 1
ATOM 875 C C . ASN A 1 111 ? 32.210 -0.575 -16.514 1.00 41.47 111 ASN A C 1
ATOM 877 O O . ASN A 1 111 ? 33.282 -0.963 -16.974 1.00 41.47 111 ASN A O 1
ATOM 881 N N . TYR A 1 112 ? 31.775 -1.006 -15.326 1.00 44.53 112 TYR A N 1
ATOM 882 C CA . TYR A 1 112 ? 32.282 -2.245 -14.739 1.00 44.53 112 TYR A CA 1
ATOM 883 C C . TYR A 1 112 ? 31.686 -3.437 -15.499 1.00 44.53 112 TYR A C 1
ATOM 885 O O . TYR A 1 112 ? 30.754 -4.101 -15.043 1.00 44.53 112 TYR A O 1
ATOM 893 N N . GLN A 1 113 ? 32.235 -3.697 -16.688 1.00 42.62 113 GLN A N 1
ATOM 894 C CA . GLN A 1 113 ? 32.041 -4.943 -17.421 1.00 42.62 113 GLN A CA 1
ATOM 895 C C . GLN A 1 113 ? 32.640 -6.092 -16.604 1.00 42.62 113 GLN A C 1
ATOM 897 O O . GLN A 1 113 ? 33.771 -6.521 -16.821 1.00 42.62 113 GLN A O 1
ATOM 902 N N . LEU A 1 114 ? 31.880 -6.613 -15.645 1.00 44.06 114 LEU A N 1
ATOM 903 C CA . LEU A 1 114 ? 32.117 -7.972 -15.186 1.00 44.06 114 LEU A CA 1
ATOM 904 C C . LEU A 1 114 ? 31.826 -8.904 -16.376 1.00 44.06 114 LEU A C 1
ATOM 906 O O . LEU A 1 114 ? 30.766 -8.768 -16.997 1.00 44.06 114 LEU A O 1
ATOM 910 N N . PRO A 1 115 ? 32.732 -9.836 -16.719 1.00 40.94 115 PRO A N 1
ATOM 911 C CA . PRO A 1 115 ? 32.558 -10.765 -17.828 1.00 40.94 115 PRO A CA 1
ATOM 912 C C . PRO A 1 115 ? 31.525 -11.825 -17.431 1.00 40.94 115 PRO A C 1
ATOM 914 O O . PRO A 1 115 ? 31.851 -12.955 -17.082 1.00 40.94 115 PRO A O 1
ATOM 917 N N . ILE A 1 116 ? 30.250 -11.442 -17.419 1.00 48.16 116 ILE A N 1
ATOM 918 C CA . ILE A 1 116 ? 29.120 -12.333 -17.165 1.00 48.16 116 ILE A CA 1
ATOM 919 C C . ILE A 1 116 ? 28.101 -12.070 -18.272 1.00 48.16 116 ILE A C 1
ATOM 921 O O . ILE A 1 116 ? 27.211 -11.232 -18.165 1.00 48.16 116 ILE A O 1
ATOM 925 N N . THR A 1 117 ? 28.266 -12.790 -19.375 1.00 43.59 117 THR A N 1
ATOM 926 C CA . THR A 1 117 ? 27.602 -12.617 -20.677 1.00 43.59 117 THR A CA 1
ATOM 927 C C . THR A 1 117 ? 26.111 -12.983 -20.715 1.00 43.59 117 THR A C 1
ATOM 929 O O . THR A 1 117 ? 25.570 -13.202 -21.792 1.00 43.59 117 THR A O 1
ATOM 932 N N . ASN A 1 118 ? 25.412 -13.071 -19.576 1.00 45.97 118 ASN A N 1
ATOM 933 C CA . ASN A 1 118 ? 24.029 -13.565 -19.569 1.00 45.97 118 ASN A CA 1
ATOM 934 C C . ASN A 1 118 ? 23.159 -13.056 -18.404 1.00 45.97 118 ASN A C 1
ATOM 936 O O . ASN A 1 118 ? 22.333 -13.797 -17.869 1.00 45.97 118 ASN A O 1
ATOM 940 N N . TYR A 1 119 ? 23.339 -11.805 -17.970 1.00 52.38 119 TYR A N 1
ATOM 941 C CA . TYR A 1 119 ? 22.394 -11.207 -17.024 1.00 52.38 119 TYR A CA 1
ATOM 942 C C . TYR A 1 119 ? 21.077 -10.893 -17.737 1.00 52.38 119 TYR A C 1
ATOM 944 O O . TYR A 1 119 ? 20.958 -9.901 -18.457 1.00 52.38 119 TYR A O 1
ATOM 952 N N . GLN A 1 120 ? 20.067 -11.738 -17.514 1.00 59.47 120 GLN A N 1
ATOM 953 C CA . GLN A 1 120 ? 18.683 -11.332 -17.729 1.00 59.47 120 GLN A CA 1
ATOM 954 C C . GLN A 1 120 ? 18.410 -10.031 -16.967 1.00 59.47 120 GLN A C 1
ATOM 956 O O . GLN A 1 120 ? 18.899 -9.845 -15.849 1.00 59.47 120 GLN A O 1
ATOM 961 N N . SER A 1 121 ? 17.654 -9.124 -17.592 1.00 68.81 121 SER A N 1
ATOM 962 C CA . SER A 1 121 ? 17.522 -7.746 -17.121 1.00 68.81 121 SER A CA 1
ATOM 963 C C . SER A 1 121 ? 17.059 -7.699 -15.656 1.00 68.81 121 SER A C 1
ATOM 965 O O . SER A 1 121 ? 16.037 -8.324 -15.349 1.00 68.81 121 SER A O 1
ATOM 967 N N . PRO A 1 122 ? 17.725 -6.936 -14.765 1.00 80.38 122 PRO A N 1
ATOM 968 C CA . PRO A 1 122 ? 17.276 -6.742 -13.380 1.00 80.38 122 PRO A CA 1
ATOM 969 C C . PRO A 1 122 ? 15.825 -6.237 -13.305 1.00 80.38 122 PRO A C 1
ATOM 971 O O . PRO A 1 122 ? 15.108 -6.538 -12.354 1.00 80.38 122 PRO A O 1
ATOM 974 N N . ASN A 1 123 ? 15.352 -5.573 -14.363 1.00 87.75 123 ASN A N 1
ATOM 975 C CA . ASN A 1 123 ? 13.969 -5.138 -14.529 1.00 87.75 123 ASN A CA 1
ATOM 976 C C . ASN A 1 123 ? 12.969 -6.290 -14.405 1.00 87.75 123 ASN A C 1
ATOM 978 O O . ASN A 1 123 ? 11.911 -6.085 -13.825 1.00 87.75 123 ASN A O 1
ATOM 982 N N . LEU A 1 124 ? 13.284 -7.497 -14.891 1.00 89.56 124 LEU A N 1
ATOM 983 C CA . LEU A 1 124 ? 12.372 -8.642 -14.802 1.00 89.56 124 LEU A CA 1
ATOM 984 C C . LEU A 1 124 ? 12.119 -9.037 -13.343 1.00 89.56 124 LEU A C 1
ATOM 986 O O . LEU A 1 124 ? 10.975 -9.272 -12.961 1.00 89.56 124 LEU A O 1
ATOM 990 N N . LEU A 1 125 ? 13.172 -9.071 -12.520 1.00 90.62 125 LEU A N 1
ATOM 991 C CA . LEU A 1 125 ? 13.033 -9.337 -11.090 1.00 90.62 125 LEU A CA 1
ATOM 992 C C . LEU A 1 125 ? 12.167 -8.260 -10.440 1.00 90.62 125 LEU A C 1
ATOM 994 O O . LEU A 1 125 ? 11.157 -8.585 -9.828 1.00 90.62 125 LEU A O 1
ATOM 998 N N . ILE A 1 126 ? 12.522 -6.986 -10.622 1.00 93.69 126 ILE A N 1
ATOM 999 C CA . ILE A 1 126 ? 11.815 -5.865 -9.986 1.00 93.69 126 ILE A CA 1
ATOM 1000 C C . ILE A 1 126 ? 10.340 -5.830 -10.426 1.00 93.69 126 ILE A C 1
ATOM 1002 O O . ILE A 1 126 ? 9.452 -5.609 -9.608 1.00 93.69 126 ILE A O 1
ATOM 1006 N N . SER A 1 127 ? 10.060 -6.141 -11.693 1.00 93.69 127 SER A N 1
ATOM 1007 C CA . SER A 1 127 ? 8.696 -6.236 -12.227 1.00 93.69 127 SER A CA 1
ATOM 1008 C C . SER A 1 127 ? 7.907 -7.368 -11.587 1.00 93.69 127 SER A C 1
ATOM 1010 O O . SER A 1 127 ? 6.757 -7.168 -11.210 1.00 93.69 127 SER A O 1
ATOM 1012 N N . ASN A 1 128 ? 8.521 -8.538 -11.395 1.00 93.56 128 ASN A N 1
ATOM 1013 C CA . ASN A 1 128 ? 7.881 -9.633 -10.672 1.00 93.56 128 ASN A CA 1
ATOM 1014 C C . ASN A 1 128 ? 7.620 -9.258 -9.208 1.00 93.56 128 ASN A C 1
ATOM 1016 O O . ASN A 1 128 ? 6.554 -9.582 -8.688 1.00 93.56 128 ASN A O 1
ATOM 1020 N N . LEU A 1 129 ? 8.542 -8.547 -8.555 1.00 94.31 129 LEU A N 1
ATOM 1021 C CA . LEU A 1 129 ? 8.362 -8.081 -7.177 1.00 94.31 129 LEU A CA 1
ATOM 1022 C C . LEU A 1 129 ? 7.266 -7.012 -7.044 1.00 94.31 129 LEU A C 1
ATOM 1024 O O . LEU A 1 129 ? 6.601 -6.957 -6.011 1.00 94.31 129 LEU A O 1
ATOM 1028 N N . LEU A 1 130 ? 7.037 -6.210 -8.088 1.00 95.62 130 LEU A N 1
ATOM 1029 C CA . LEU A 1 130 ? 5.923 -5.266 -8.153 1.00 95.62 130 LEU A CA 1
ATOM 1030 C C . LEU A 1 130 ? 4.589 -5.978 -8.437 1.00 95.62 130 LEU A C 1
ATOM 1032 O O . LEU A 1 130 ? 3.620 -5.795 -7.707 1.00 95.62 130 LEU A O 1
ATOM 1036 N N . LEU A 1 131 ? 4.521 -6.784 -9.498 1.00 95.44 131 LEU A N 1
ATOM 1037 C CA . LEU A 1 131 ? 3.257 -7.306 -10.025 1.00 95.44 131 LEU A CA 1
ATOM 1038 C C . LEU A 1 131 ? 2.737 -8.520 -9.255 1.00 95.44 131 LEU A C 1
ATOM 1040 O O . LEU A 1 131 ? 1.527 -8.673 -9.098 1.00 95.44 131 LEU A O 1
ATOM 1044 N N . THR A 1 132 ? 3.619 -9.383 -8.750 1.00 94.94 132 THR A N 1
ATOM 1045 C CA . THR A 1 132 ? 3.195 -10.646 -8.123 1.00 94.94 132 THR A CA 1
ATOM 1046 C C . THR A 1 132 ? 2.343 -10.432 -6.868 1.00 94.94 132 THR A C 1
ATOM 1048 O O . THR A 1 132 ? 1.284 -11.057 -6.784 1.00 94.94 132 THR A O 1
ATOM 1051 N N . PRO A 1 133 ? 2.697 -9.534 -5.921 1.00 94.06 133 PRO A N 1
ATOM 1052 C CA . PRO A 1 133 ? 1.833 -9.248 -4.775 1.00 94.06 133 PRO A CA 1
ATOM 1053 C C . PRO A 1 133 ? 0.441 -8.762 -5.177 1.00 94.06 133 PRO A C 1
ATOM 1055 O O . PRO A 1 133 ? -0.550 -9.188 -4.587 1.00 94.06 133 PRO A O 1
ATOM 1058 N N . TYR A 1 134 ? 0.363 -7.921 -6.208 1.00 95.06 134 TYR A N 1
ATOM 1059 C CA . TYR A 1 134 ? -0.895 -7.399 -6.728 1.00 95.06 134 TYR A CA 1
ATOM 1060 C C . TYR A 1 134 ? -1.765 -8.489 -7.367 1.00 95.06 134 TYR A C 1
ATOM 1062 O O . TYR A 1 134 ? -2.953 -8.592 -7.055 1.00 95.06 134 TYR A O 1
ATOM 1070 N N . LEU A 1 135 ? -1.176 -9.349 -8.202 1.00 95.38 135 LEU A N 1
ATOM 1071 C CA . LEU A 1 135 ? -1.886 -10.457 -8.845 1.00 95.38 135 LEU A CA 1
ATOM 1072 C C . LEU A 1 135 ? -2.364 -11.497 -7.827 1.00 95.38 135 LEU A C 1
ATOM 1074 O O . LEU A 1 135 ? -3.516 -11.920 -7.883 1.00 95.38 135 LEU A O 1
ATOM 1078 N N . ILE A 1 136 ? -1.518 -11.873 -6.862 1.00 93.44 136 ILE A N 1
ATOM 1079 C CA . ILE A 1 136 ? -1.893 -12.824 -5.807 1.00 93.44 136 ILE A CA 1
ATOM 1080 C C . ILE A 1 136 ? -3.033 -12.262 -4.964 1.00 93.44 136 ILE A C 1
ATOM 1082 O O . ILE A 1 136 ? -4.029 -12.949 -4.758 1.00 93.44 136 ILE A O 1
ATOM 1086 N N . ALA A 1 137 ? -2.925 -11.015 -4.502 1.00 92.00 137 ALA A N 1
ATOM 1087 C CA . ALA A 1 137 ? -3.984 -10.409 -3.706 1.00 92.00 137 ALA A CA 1
ATOM 1088 C C . ALA A 1 137 ? -5.296 -10.295 -4.493 1.00 92.00 137 ALA A C 1
ATOM 1090 O O . ALA A 1 137 ? -6.351 -10.595 -3.948 1.00 92.00 137 ALA A O 1
ATOM 1091 N N . THR A 1 138 ? -5.222 -9.964 -5.787 1.00 93.75 138 THR A N 1
ATOM 1092 C CA . THR A 1 138 ? -6.379 -9.945 -6.695 1.00 93.75 138 THR A CA 1
ATOM 1093 C C . THR A 1 138 ? -7.063 -11.310 -6.771 1.00 93.75 138 THR A C 1
ATOM 1095 O O . THR A 1 138 ? -8.285 -11.384 -6.676 1.00 93.75 138 THR A O 1
ATOM 1098 N N . LEU A 1 139 ? -6.297 -12.397 -6.899 1.00 93.56 139 LEU A N 1
ATOM 1099 C CA . LEU A 1 139 ? -6.845 -13.757 -6.884 1.00 93.56 139 LEU A CA 1
ATOM 1100 C C . LEU A 1 139 ? -7.468 -14.101 -5.528 1.00 93.56 139 LEU A C 1
ATOM 1102 O O . LEU A 1 139 ? -8.542 -14.688 -5.480 1.00 93.56 139 LEU A O 1
ATOM 1106 N N . LEU A 1 140 ? -6.830 -13.696 -4.429 1.00 91.31 140 LEU A N 1
ATOM 1107 C CA . LEU A 1 140 ? -7.318 -13.948 -3.073 1.00 91.31 140 LEU A CA 1
ATOM 1108 C C . LEU A 1 140 ? -8.574 -13.136 -2.712 1.00 91.31 140 LEU A C 1
ATOM 1110 O O . LEU A 1 140 ? -9.226 -13.446 -1.712 1.00 91.31 140 LEU A O 1
ATOM 1114 N N . LEU A 1 141 ? -8.987 -12.168 -3.541 1.00 90.94 141 LEU A N 1
ATOM 1115 C CA . LEU A 1 141 ? -10.278 -11.491 -3.382 1.00 90.94 141 LEU A CA 1
ATOM 1116 C C . LEU A 1 141 ? -11.456 -12.456 -3.444 1.00 90.94 141 LEU A C 1
ATOM 1118 O O . LEU A 1 141 ? -12.427 -12.214 -2.734 1.00 90.94 141 LEU A O 1
ATOM 1122 N N . THR A 1 142 ? -11.358 -13.571 -4.183 1.00 91.44 142 THR A N 1
ATOM 1123 C CA . THR A 1 142 ? -12.407 -14.610 -4.170 1.00 91.44 142 THR A CA 1
ATOM 1124 C C . THR A 1 142 ? -12.684 -15.149 -2.776 1.00 91.44 142 THR A C 1
ATOM 1126 O O . THR A 1 142 ? -13.703 -15.802 -2.567 1.00 91.44 142 THR A O 1
ATOM 1129 N N . ARG A 1 143 ? -11.759 -14.940 -1.833 1.00 89.31 143 ARG A N 1
ATOM 1130 C CA . ARG A 1 143 ? -11.894 -15.405 -0.467 1.00 89.31 143 ARG A CA 1
ATOM 1131 C C . ARG A 1 143 ? -12.392 -14.321 0.472 1.00 89.31 143 ARG A C 1
ATOM 1133 O O . ARG A 1 143 ? -13.336 -14.573 1.205 1.00 89.31 143 ARG A O 1
ATOM 1140 N N . ASN A 1 144 ? -11.751 -13.155 0.468 1.00 88.69 144 ASN A N 1
ATOM 1141 C CA . ASN A 1 144 ? -12.077 -12.074 1.395 1.00 88.69 144 ASN A CA 1
ATOM 1142 C C . ASN A 1 144 ? -11.706 -10.712 0.802 1.00 88.69 144 ASN A C 1
ATOM 1144 O O . ASN A 1 144 ? -10.526 -10.379 0.670 1.00 88.69 144 ASN A O 1
ATOM 1148 N N . HIS A 1 145 ? -12.705 -9.894 0.481 1.00 85.88 145 HIS A N 1
ATOM 1149 C CA . HIS A 1 145 ? -12.448 -8.577 -0.100 1.00 85.88 145 HIS A CA 1
ATOM 1150 C C . HIS A 1 145 ? -11.768 -7.599 0.886 1.00 85.88 145 HIS A C 1
ATOM 1152 O O . HIS A 1 145 ? -10.919 -6.812 0.469 1.00 85.88 145 HIS A O 1
ATOM 1158 N N . LEU A 1 146 ? -12.066 -7.678 2.190 1.00 81.56 146 LEU A N 1
ATOM 1159 C CA . LEU A 1 146 ? -11.518 -6.788 3.228 1.00 81.56 146 LEU A CA 1
ATOM 1160 C C . LEU A 1 146 ? -10.041 -7.068 3.538 1.00 81.56 146 LEU A C 1
ATOM 1162 O O . LEU A 1 146 ? -9.240 -6.150 3.705 1.00 81.56 146 LEU A O 1
ATOM 1166 N N . ALA A 1 147 ? -9.664 -8.343 3.621 1.00 80.69 147 ALA A N 1
ATOM 1167 C CA . ALA A 1 147 ? -8.312 -8.773 3.960 1.00 80.69 147 ALA A CA 1
ATOM 1168 C C . ALA A 1 147 ? -7.337 -8.566 2.795 1.00 80.69 147 ALA A C 1
ATOM 1170 O O . ALA A 1 147 ? -6.153 -8.286 3.021 1.00 80.69 147 ALA A O 1
ATOM 1171 N N . PHE A 1 148 ? -7.830 -8.708 1.558 1.00 83.62 148 PHE A N 1
ATOM 1172 C CA . PHE A 1 148 ? -7.008 -8.710 0.349 1.00 83.62 148 PHE A CA 1
ATOM 1173 C C . PHE A 1 148 ? -7.010 -7.389 -0.440 1.00 83.62 148 PHE A C 1
ATOM 1175 O O . PHE A 1 148 ? -6.241 -7.255 -1.392 1.00 83.62 148 PHE A O 1
ATOM 1182 N N . PHE A 1 149 ? -7.797 -6.388 -0.015 1.00 79.56 149 PHE A N 1
ATOM 1183 C CA . PHE A 1 149 ? -7.831 -5.066 -0.654 1.00 79.56 149 PHE A CA 1
ATOM 1184 C C . PHE A 1 149 ? -7.731 -3.863 0.300 1.00 79.56 149 PHE A C 1
ATOM 1186 O O . PHE A 1 149 ? -8.405 -2.855 0.128 1.00 79.56 149 PHE A O 1
ATOM 1193 N N . GLY A 1 150 ? -6.854 -3.938 1.303 1.00 82.44 150 GLY A N 1
ATOM 1194 C CA . GLY A 1 150 ? -6.427 -2.748 2.049 1.00 82.44 150 GLY A CA 1
ATOM 1195 C C . GLY A 1 150 ? -5.151 -2.160 1.448 1.00 82.44 150 GLY A C 1
ATOM 1196 O O . GLY A 1 150 ? -4.130 -2.852 1.428 1.00 82.44 150 GLY A O 1
ATOM 1197 N N . GLU A 1 151 ? -5.152 -0.891 1.022 1.00 87.88 151 GLU A N 1
ATOM 1198 C CA . GLU A 1 151 ? -4.006 -0.273 0.324 1.00 87.88 151 GLU A CA 1
ATOM 1199 C C . GLU A 1 151 ? -2.722 -0.343 1.161 1.00 87.88 151 GLU A C 1
ATOM 1201 O O . GLU A 1 151 ? -1.634 -0.613 0.650 1.00 87.88 151 GLU A O 1
ATOM 1206 N N . ARG A 1 152 ? -2.869 -0.204 2.487 1.00 85.62 152 ARG A N 1
ATOM 1207 C CA . ARG A 1 152 ? -1.784 -0.305 3.479 1.00 85.62 152 ARG A CA 1
ATOM 1208 C C . ARG A 1 152 ? -0.959 -1.587 3.367 1.00 85.62 152 ARG A C 1
ATOM 1210 O O . ARG A 1 152 ? 0.223 -1.587 3.695 1.00 85.62 152 ARG A O 1
ATOM 1217 N N . TYR A 1 153 ? -1.562 -2.688 2.930 1.00 87.12 153 TYR A N 1
ATOM 1218 C CA . TYR A 1 153 ? -0.875 -3.972 2.863 1.00 87.12 153 TYR A CA 1
ATOM 1219 C C . TYR A 1 153 ? 0.038 -4.099 1.643 1.00 87.12 153 TYR A C 1
ATOM 1221 O O . TYR A 1 153 ? 0.979 -4.895 1.656 1.00 87.12 153 TYR A O 1
ATOM 1229 N N . PHE A 1 154 ? -0.190 -3.274 0.624 1.00 92.81 154 PHE A N 1
ATOM 1230 C CA . PHE A 1 154 ? 0.624 -3.229 -0.580 1.00 92.81 154 PHE A CA 1
ATOM 1231 C C . PHE A 1 154 ? 1.794 -2.245 -0.480 1.00 92.81 154 PHE A C 1
ATOM 1233 O O . PHE A 1 154 ? 2.523 -2.080 -1.450 1.00 92.81 154 PHE A O 1
ATOM 1240 N N . ILE A 1 155 ? 2.056 -1.651 0.691 1.00 93.12 155 ILE A N 1
ATOM 1241 C CA . ILE A 1 155 ? 3.223 -0.775 0.903 1.00 93.12 155 ILE A CA 1
ATOM 1242 C C . ILE A 1 155 ? 4.554 -1.450 0.520 1.00 93.12 155 ILE A C 1
ATOM 1244 O O . ILE A 1 155 ? 5.492 -0.793 0.079 1.00 93.12 155 ILE A O 1
ATOM 1248 N N . ILE A 1 156 ? 4.613 -2.784 0.594 1.00 93.19 156 ILE A N 1
ATOM 1249 C CA . ILE A 1 156 ? 5.754 -3.592 0.144 1.00 93.19 156 ILE A CA 1
ATOM 1250 C C . ILE A 1 156 ? 6.076 -3.447 -1.354 1.00 93.19 156 ILE A C 1
ATOM 1252 O O . ILE A 1 156 ? 7.172 -3.812 -1.771 1.00 93.19 156 ILE A O 1
ATOM 1256 N N . MET A 1 157 ? 5.136 -2.948 -2.165 1.00 95.62 157 MET A N 1
ATOM 1257 C CA . MET A 1 157 ? 5.304 -2.710 -3.601 1.00 95.62 157 MET A CA 1
ATOM 1258 C C . MET A 1 157 ? 5.992 -1.376 -3.904 1.00 95.62 157 MET A C 1
ATOM 1260 O O . MET A 1 157 ? 6.569 -1.224 -4.980 1.00 95.62 157 MET A O 1
ATOM 1264 N N . VAL A 1 158 ? 5.946 -0.419 -2.970 1.00 95.62 158 VAL A N 1
ATOM 1265 C CA . VAL A 1 158 ? 6.420 0.957 -3.182 1.00 95.62 158 VAL A CA 1
ATOM 1266 C C . VAL A 1 158 ? 7.899 1.014 -3.582 1.00 95.62 158 VAL A C 1
ATOM 1268 O O . VAL A 1 158 ? 8.195 1.676 -4.578 1.00 95.62 158 VAL A O 1
ATOM 1271 N N . PRO A 1 159 ? 8.836 0.301 -2.919 1.00 95.94 159 PRO A N 1
ATOM 1272 C CA . PRO A 1 159 ? 10.239 0.335 -3.329 1.00 95.94 159 PRO A CA 1
ATOM 1273 C C . PRO A 1 159 ? 10.437 -0.125 -4.779 1.00 95.94 159 PRO A C 1
ATOM 1275 O O . PRO A 1 159 ? 11.177 0.502 -5.531 1.00 95.94 159 PRO A O 1
ATOM 1278 N N . TRP A 1 160 ? 9.728 -1.174 -5.205 1.00 96.38 160 TRP A N 1
ATOM 1279 C CA . TRP A 1 160 ? 9.839 -1.726 -6.560 1.00 96.38 160 TRP A CA 1
ATOM 1280 C C . TRP A 1 160 ? 9.239 -0.792 -7.611 1.00 96.38 160 TRP A C 1
ATOM 1282 O O . TRP A 1 160 ? 9.822 -0.622 -8.682 1.00 96.38 160 TRP A O 1
ATOM 1292 N N . LEU A 1 161 ? 8.116 -0.142 -7.287 1.00 97.06 161 LEU A N 1
ATOM 1293 C CA . LEU A 1 161 ? 7.513 0.891 -8.127 1.00 97.06 161 LEU A CA 1
ATOM 1294 C C . LEU A 1 161 ? 8.498 2.044 -8.365 1.00 97.06 161 LEU A C 1
ATOM 1296 O O . LEU A 1 161 ? 8.729 2.424 -9.514 1.00 97.06 161 LEU A O 1
ATOM 1300 N N . LEU A 1 162 ? 9.108 2.561 -7.293 1.00 96.12 162 LEU A N 1
ATOM 1301 C CA . LEU A 1 162 ? 10.069 3.664 -7.362 1.00 96.12 162 LEU A CA 1
ATOM 1302 C C . LEU A 1 162 ? 11.351 3.267 -8.102 1.00 96.12 162 LEU A C 1
ATOM 1304 O O . LEU A 1 162 ? 11.855 4.052 -8.902 1.00 96.12 162 LEU A O 1
ATOM 1308 N N . MET A 1 163 ? 11.851 2.043 -7.905 1.00 95.44 163 MET A N 1
ATOM 1309 C CA . MET A 1 163 ? 12.995 1.526 -8.665 1.00 95.44 163 MET A CA 1
ATOM 1310 C C . MET A 1 163 ? 12.693 1.459 -10.166 1.00 95.44 163 MET A C 1
ATOM 1312 O O . MET A 1 163 ? 13.515 1.892 -10.971 1.00 95.44 163 MET A O 1
ATOM 1316 N N . LEU A 1 164 ? 11.515 0.964 -10.564 1.00 95.62 164 LEU A N 1
ATOM 1317 C CA . LEU A 1 164 ? 11.125 0.941 -11.979 1.00 95.62 164 LEU A CA 1
ATOM 1318 C C . LEU A 1 164 ? 10.927 2.352 -12.533 1.00 95.62 164 LEU A C 1
ATOM 1320 O O . LEU A 1 164 ? 11.386 2.628 -13.637 1.00 95.62 164 LEU A O 1
ATOM 1324 N N . ALA A 1 165 ? 10.311 3.261 -11.773 1.00 96.56 165 ALA A N 1
ATOM 1325 C CA . ALA A 1 165 ? 10.196 4.661 -12.177 1.00 96.56 165 ALA A CA 1
ATOM 1326 C C . ALA A 1 165 ? 11.582 5.297 -12.400 1.00 96.56 165 ALA A C 1
ATOM 1328 O O . ALA A 1 165 ? 11.809 5.920 -13.434 1.00 96.56 165 ALA A O 1
ATOM 1329 N N . ALA A 1 166 ? 12.542 5.063 -11.502 1.00 94.38 166 ALA A N 1
ATOM 1330 C CA . ALA A 1 166 ? 13.916 5.542 -11.650 1.00 94.38 166 ALA A CA 1
ATOM 1331 C C . ALA A 1 166 ? 14.616 4.964 -12.896 1.00 94.38 166 ALA A C 1
ATOM 1333 O O . ALA A 1 166 ? 15.278 5.698 -13.629 1.00 94.38 166 ALA A O 1
ATOM 1334 N N . VAL A 1 167 ? 14.426 3.673 -13.192 1.00 92.81 167 VAL A N 1
ATOM 1335 C CA . VAL A 1 167 ? 14.930 3.055 -14.435 1.00 92.81 167 VAL A CA 1
ATOM 1336 C C . VAL A 1 167 ? 14.280 3.684 -15.672 1.00 92.81 167 VAL A C 1
ATOM 1338 O O . VAL A 1 167 ? 14.953 3.913 -16.677 1.00 92.81 167 VAL A O 1
ATOM 1341 N N . GLY A 1 168 ? 12.982 3.986 -15.616 1.00 93.50 168 GLY A N 1
ATOM 1342 C CA . GLY A 1 168 ? 12.282 4.718 -16.669 1.00 93.50 168 GLY A CA 1
ATOM 1343 C C . GLY A 1 168 ? 12.869 6.103 -16.914 1.00 93.50 168 GLY A C 1
ATOM 1344 O O . GLY A 1 168 ? 13.105 6.473 -18.061 1.00 93.50 168 GLY A O 1
ATOM 1345 N N . VAL A 1 169 ? 13.170 6.836 -15.842 1.00 93.56 169 VAL A N 1
ATOM 1346 C CA . VAL A 1 169 ? 13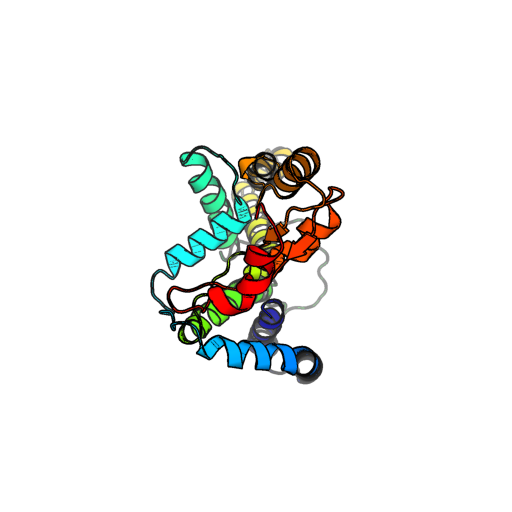.842 8.140 -15.903 1.00 93.56 169 VAL A CA 1
ATOM 1347 C C . VAL A 1 169 ? 15.226 8.036 -16.551 1.00 93.56 169 VAL A C 1
ATOM 1349 O O . VAL A 1 169 ? 15.528 8.827 -17.444 1.00 93.56 169 VAL A O 1
ATOM 1352 N N . ASP A 1 170 ? 16.045 7.046 -16.177 1.00 89.88 170 ASP A N 1
ATOM 1353 C CA . ASP A 1 170 ? 17.365 6.830 -16.796 1.00 89.88 170 ASP A CA 1
ATOM 1354 C C . ASP A 1 170 ? 17.252 6.558 -18.306 1.00 89.88 170 ASP A C 1
ATOM 1356 O O . ASP A 1 170 ? 18.017 7.100 -19.108 1.00 89.88 170 ASP A O 1
ATOM 1360 N N . LYS A 1 171 ? 16.245 5.780 -18.722 1.00 89.25 171 LYS A N 1
ATOM 1361 C CA . LYS A 1 171 ? 15.963 5.524 -20.143 1.00 89.25 171 LYS A CA 1
ATOM 1362 C C . LYS A 1 171 ? 15.522 6.775 -20.893 1.00 89.25 171 LYS A C 1
ATOM 1364 O O . LYS A 1 171 ? 15.989 6.994 -22.010 1.00 89.25 171 LYS A O 1
ATOM 1369 N N . VAL A 1 172 ? 14.654 7.596 -20.298 1.00 90.50 172 VAL A N 1
ATOM 1370 C CA . VAL A 1 172 ? 14.229 8.878 -20.886 1.00 90.50 172 VAL A CA 1
ATOM 1371 C C . VAL A 1 172 ? 15.425 9.805 -21.057 1.00 90.50 172 VAL A C 1
ATOM 1373 O O . VAL A 1 172 ? 15.617 10.342 -22.143 1.00 90.50 172 VAL A O 1
ATOM 1376 N N . ASN A 1 173 ? 16.269 9.933 -20.034 1.00 87.81 173 ASN A N 1
ATOM 1377 C CA . ASN A 1 173 ? 17.503 10.711 -20.116 1.00 87.81 173 ASN A CA 1
ATOM 1378 C C . ASN A 1 173 ? 18.415 10.211 -21.243 1.00 87.81 173 ASN A C 1
ATOM 1380 O O . ASN A 1 173 ? 18.864 11.000 -22.073 1.00 87.81 173 ASN A O 1
ATOM 1384 N N . GLY A 1 174 ? 18.654 8.899 -21.310 1.00 84.62 174 GLY A N 1
ATOM 1385 C CA . GLY A 1 174 ? 19.471 8.292 -22.361 1.00 84.62 174 GLY A CA 1
ATOM 1386 C C . GLY A 1 174 ? 18.907 8.514 -23.767 1.00 84.62 174 GLY A C 1
ATOM 1387 O O . GLY A 1 174 ? 19.675 8.694 -24.711 1.00 84.62 174 GLY A O 1
ATOM 1388 N N . TRP A 1 175 ? 17.579 8.539 -23.909 1.00 85.75 175 TRP A N 1
ATOM 1389 C CA . TRP A 1 175 ? 16.906 8.835 -25.172 1.00 85.75 175 TRP A CA 1
ATOM 1390 C C . TRP A 1 175 ? 17.003 10.317 -25.554 1.00 85.75 175 TRP A C 1
ATOM 1392 O O . TRP A 1 175 ? 17.424 10.619 -26.668 1.00 85.75 175 TRP A O 1
ATOM 1402 N N . LEU A 1 176 ? 16.701 11.236 -24.629 1.00 85.50 176 LEU A N 1
ATOM 1403 C CA . LEU A 1 176 ? 16.788 12.687 -24.852 1.00 85.50 176 LEU A CA 1
ATOM 1404 C C . LEU A 1 176 ? 18.208 13.140 -25.219 1.00 85.50 176 LEU A C 1
ATOM 1406 O O . LEU A 1 176 ? 18.387 14.090 -25.978 1.00 85.50 176 LEU A O 1
ATOM 1410 N N . LEU A 1 177 ? 19.220 12.450 -24.690 1.00 80.50 177 LEU A N 1
ATOM 1411 C CA . LEU A 1 177 ? 20.638 12.772 -24.876 1.00 80.50 177 LEU A CA 1
ATOM 1412 C C . LEU A 1 177 ? 21.309 11.900 -25.951 1.00 80.50 177 LEU A C 1
ATOM 1414 O O . LEU A 1 177 ? 22.491 12.073 -26.264 1.00 80.50 177 LEU A O 1
ATOM 1418 N N . GLY A 1 178 ? 20.561 10.966 -26.544 1.00 72.94 178 GLY A N 1
ATOM 1419 C CA . GLY A 1 178 ? 21.010 10.105 -27.630 1.00 72.94 178 GLY A CA 1
ATOM 1420 C C . GLY A 1 178 ? 20.991 10.834 -28.974 1.00 72.94 178 GLY A C 1
ATOM 1421 O O . GLY A 1 178 ? 19.979 10.844 -29.663 1.00 72.94 178 GLY A O 1
ATOM 1422 N N . GLY A 1 179 ? 22.118 11.425 -29.382 1.00 69.25 179 GLY A N 1
ATOM 1423 C CA . GLY A 1 179 ? 22.275 12.063 -30.698 1.00 69.25 179 GLY A CA 1
ATOM 1424 C C . GLY A 1 179 ? 23.436 13.062 -30.760 1.00 69.25 179 GLY A C 1
ATOM 1425 O O . GLY A 1 179 ? 24.231 13.159 -29.828 1.00 69.25 179 GLY A O 1
ATOM 1426 N N . LYS A 1 180 ? 23.528 13.848 -31.847 1.00 57.12 180 LYS A N 1
ATOM 1427 C CA . LYS A 1 180 ? 24.519 14.942 -31.998 1.00 57.12 180 LYS A CA 1
ATOM 1428 C C . LYS A 1 180 ? 24.384 16.040 -30.929 1.00 57.12 180 LYS A C 1
ATOM 1430 O O . LYS A 1 180 ? 25.354 16.735 -30.655 1.00 57.12 180 LYS A O 1
ATOM 1435 N N . ALA A 1 181 ? 23.223 16.136 -30.275 1.00 57.25 181 ALA A N 1
ATOM 1436 C CA . ALA A 1 181 ? 22.974 17.028 -29.142 1.00 57.25 181 ALA A CA 1
ATOM 1437 C C . ALA A 1 181 ? 23.896 16.760 -27.936 1.00 57.25 181 ALA A C 1
ATOM 1439 O O . ALA A 1 181 ? 24.065 17.629 -27.092 1.00 57.25 181 ALA A O 1
ATOM 1440 N N . LYS A 1 182 ? 24.544 15.590 -27.868 1.00 58.22 182 LYS A N 1
ATOM 1441 C CA . LYS A 1 182 ? 25.451 15.192 -26.782 1.00 58.22 182 LYS A CA 1
ATOM 1442 C C . LYS A 1 182 ? 26.722 16.046 -26.677 1.00 58.22 182 LYS A C 1
ATOM 1444 O O . LYS A 1 182 ? 27.306 16.106 -25.604 1.00 58.22 182 LYS A O 1
ATOM 1449 N N . ALA A 1 183 ? 27.149 16.687 -27.768 1.00 60.09 183 ALA A N 1
ATOM 1450 C CA . ALA A 1 183 ? 28.346 17.532 -27.773 1.00 60.09 183 ALA A CA 1
ATOM 1451 C C . ALA A 1 183 ? 28.103 18.929 -27.167 1.00 60.09 183 ALA A C 1
ATOM 1453 O O . ALA A 1 183 ? 29.048 19.566 -26.717 1.00 60.09 183 ALA A O 1
ATOM 1454 N N . GLU A 1 184 ? 26.846 19.383 -27.129 1.00 64.31 184 GLU A N 1
ATOM 1455 C CA . GLU A 1 184 ? 26.467 20.726 -26.657 1.00 64.31 184 GLU A CA 1
ATOM 1456 C C . GLU A 1 184 ? 25.500 20.702 -25.461 1.00 64.31 184 GLU A C 1
ATOM 1458 O O . GLU A 1 184 ? 25.323 21.714 -24.777 1.00 64.31 184 GLU A O 1
ATOM 1463 N N . ALA A 1 185 ? 24.870 19.556 -25.181 1.00 65.19 185 ALA A N 1
ATOM 1464 C CA . ALA A 1 185 ? 23.984 19.380 -24.040 1.00 65.19 185 ALA A CA 1
ATOM 1465 C C . ALA A 1 185 ? 24.773 19.531 -22.735 1.00 65.19 185 ALA A C 1
ATOM 1467 O O . ALA A 1 185 ? 25.554 18.665 -22.343 1.00 65.19 185 ALA A O 1
ATOM 1468 N N . LYS A 1 186 ? 24.539 20.652 -22.050 1.00 68.31 186 LYS A N 1
ATOM 1469 C CA . LYS A 1 186 ? 25.095 20.933 -20.728 1.00 68.31 186 LYS A CA 1
ATOM 1470 C C . LYS A 1 186 ? 24.711 19.817 -19.745 1.00 68.31 186 LYS A C 1
ATOM 1472 O O . LYS A 1 186 ? 23.556 19.394 -19.702 1.00 68.31 186 LYS A O 1
ATOM 1477 N N . GLU A 1 187 ? 25.663 19.414 -18.905 1.00 77.25 187 GLU A N 1
ATOM 1478 C CA . GLU A 1 187 ? 25.533 18.329 -17.915 1.00 77.25 187 GLU A CA 1
ATOM 1479 C C . GLU A 1 187 ? 24.283 18.434 -17.021 1.00 77.25 187 GLU A C 1
ATOM 1481 O O . GLU A 1 187 ? 23.772 17.417 -16.556 1.00 77.25 187 GLU A O 1
ATOM 1486 N N . TRP A 1 188 ? 23.729 19.639 -16.830 1.00 81.19 188 TRP A N 1
ATOM 1487 C CA . TRP A 1 188 ? 22.516 19.850 -16.037 1.00 81.19 188 TRP A CA 1
ATOM 1488 C C . TRP A 1 188 ? 21.271 19.134 -16.592 1.00 81.19 188 TRP A C 1
ATOM 1490 O O . TRP A 1 188 ? 20.390 18.780 -15.809 1.00 81.19 188 TRP A O 1
ATOM 1500 N N . ILE A 1 189 ? 21.198 18.865 -17.906 1.00 81.56 189 ILE A N 1
ATOM 1501 C CA . ILE A 1 189 ? 20.033 18.207 -18.532 1.00 81.56 189 ILE A CA 1
ATOM 1502 C C . ILE A 1 189 ? 19.830 16.789 -17.975 1.00 81.56 189 ILE A C 1
ATOM 1504 O O . ILE A 1 189 ? 18.689 16.373 -17.782 1.00 81.56 189 ILE A O 1
ATOM 1508 N N . TYR A 1 190 ? 20.911 16.081 -17.618 1.00 82.25 190 TYR A N 1
ATOM 1509 C CA . TYR A 1 190 ? 20.828 14.754 -16.989 1.00 82.25 190 TYR A CA 1
ATOM 1510 C C . TYR A 1 190 ? 20.074 14.777 -15.653 1.00 82.25 190 TYR A C 1
ATOM 1512 O O . TYR A 1 190 ? 19.479 13.769 -15.270 1.00 82.25 190 TYR A O 1
ATOM 1520 N N . TYR A 1 191 ? 20.068 15.912 -14.950 1.00 88.81 191 TYR A N 1
ATOM 1521 C CA . TYR A 1 191 ? 19.418 16.045 -13.648 1.00 88.81 191 TYR A CA 1
ATOM 1522 C C . TYR A 1 191 ? 17.962 16.500 -13.744 1.00 88.81 191 TYR A C 1
ATOM 1524 O O . TYR A 1 191 ? 17.231 16.333 -12.774 1.00 88.81 191 TYR A O 1
ATOM 1532 N N . VAL A 1 192 ? 17.500 17.002 -14.894 1.00 91.25 192 VAL A N 1
ATOM 1533 C CA . VAL A 1 192 ? 16.136 17.545 -15.037 1.00 91.25 192 VAL A CA 1
ATOM 1534 C C . VAL A 1 192 ? 15.075 16.487 -14.750 1.00 91.25 192 VAL A C 1
ATOM 1536 O O . VAL A 1 192 ? 14.198 16.706 -13.919 1.00 91.25 192 VAL A O 1
ATOM 1539 N N . VAL A 1 193 ? 15.153 15.327 -15.407 1.00 92.94 193 VAL A N 1
ATOM 1540 C CA . VAL A 1 193 ? 14.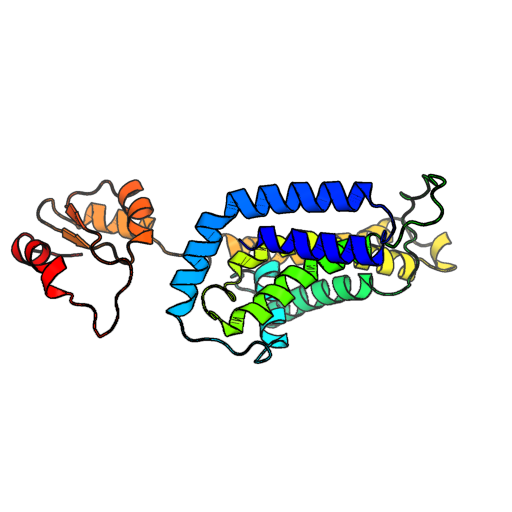137 14.273 -15.261 1.00 92.94 193 VAL A CA 1
ATOM 1541 C C . VAL A 1 193 ? 14.205 13.589 -13.879 1.00 92.94 193 VAL A C 1
ATOM 1543 O O . VAL A 1 193 ? 13.149 13.383 -13.279 1.00 92.94 193 VAL A O 1
ATOM 1546 N N . PRO A 1 194 ? 15.390 13.301 -13.296 1.00 93.62 194 PRO A N 1
ATOM 1547 C CA . PRO A 1 194 ? 15.491 12.845 -11.908 1.00 93.62 194 PRO A CA 1
ATOM 1548 C C . PRO A 1 194 ? 14.945 13.848 -10.889 1.00 93.62 194 PRO A C 1
ATOM 1550 O O . PRO A 1 194 ? 14.183 13.457 -10.007 1.00 93.62 194 PRO A O 1
ATOM 1553 N N . VAL A 1 195 ? 15.286 15.137 -11.016 1.00 95.56 195 VAL A N 1
ATOM 1554 C CA . VAL A 1 195 ? 14.766 16.194 -10.132 1.00 95.56 195 VAL A CA 1
ATOM 1555 C C . VAL A 1 195 ? 13.255 16.318 -10.280 1.00 95.56 195 VAL A C 1
ATOM 1557 O O . VAL A 1 195 ? 12.568 16.485 -9.276 1.00 95.56 195 VAL A O 1
ATOM 1560 N N . LEU A 1 196 ? 12.720 16.162 -11.495 1.00 95.62 196 LEU A N 1
ATOM 1561 C CA . LEU A 1 196 ? 11.280 16.099 -11.718 1.00 95.62 196 LEU A CA 1
ATOM 1562 C C . LEU A 1 196 ? 10.650 14.928 -10.954 1.00 95.62 196 LEU A C 1
ATOM 1564 O O . LEU A 1 196 ? 9.685 15.151 -10.232 1.00 95.62 196 LEU A O 1
ATOM 1568 N N . LEU A 1 197 ? 11.189 13.707 -11.056 1.00 95.56 197 LEU A N 1
ATOM 1569 C CA . LEU A 1 197 ? 10.660 12.553 -10.315 1.00 95.56 197 LEU A CA 1
ATOM 1570 C C . LEU A 1 197 ? 10.698 12.784 -8.796 1.00 95.56 197 LEU A C 1
ATOM 1572 O O . LEU A 1 197 ? 9.700 12.539 -8.120 1.00 95.56 197 LEU A O 1
ATOM 1576 N N . ILE A 1 198 ? 11.809 13.308 -8.270 1.00 96.44 198 ILE A N 1
ATOM 1577 C CA . ILE A 1 198 ? 11.934 13.663 -6.848 1.00 96.44 198 ILE A CA 1
ATOM 1578 C C . ILE A 1 198 ? 10.878 14.708 -6.471 1.00 96.44 198 ILE A C 1
ATOM 1580 O O . ILE A 1 198 ? 10.153 14.520 -5.495 1.00 96.44 198 ILE A O 1
ATOM 1584 N N . GLY A 1 199 ? 10.734 15.766 -7.271 1.00 96.19 199 GLY A N 1
ATOM 1585 C CA . GLY A 1 199 ? 9.729 16.809 -7.079 1.00 96.19 199 GLY A CA 1
ATOM 1586 C C . GLY A 1 199 ? 8.308 16.250 -7.049 1.00 96.19 199 GLY A C 1
ATOM 1587 O O . GLY A 1 199 ? 7.559 16.547 -6.123 1.00 96.19 199 GLY A O 1
ATOM 1588 N N . LEU A 1 200 ? 7.956 15.366 -7.989 1.00 95.31 200 LEU A N 1
ATOM 1589 C CA . LEU A 1 200 ? 6.653 14.692 -8.029 1.00 95.31 200 LEU A CA 1
ATOM 1590 C C . LEU A 1 200 ? 6.375 13.887 -6.754 1.00 95.31 200 LEU A C 1
ATOM 1592 O O . LEU A 1 200 ? 5.250 13.912 -6.263 1.00 95.31 200 LEU A O 1
ATOM 1596 N N . THR A 1 201 ? 7.384 13.209 -6.198 1.00 93.69 201 THR A N 1
ATOM 1597 C CA . THR A 1 201 ? 7.242 12.469 -4.930 1.00 93.69 201 THR A CA 1
ATOM 1598 C C . THR A 1 201 ? 7.246 13.364 -3.690 1.00 93.69 201 THR A C 1
ATOM 1600 O O . THR A 1 201 ? 6.706 12.975 -2.659 1.00 93.69 201 THR A O 1
ATOM 1603 N N . ALA A 1 202 ? 7.828 14.563 -3.777 1.00 95.44 202 ALA A N 1
ATOM 1604 C CA . ALA A 1 202 ? 7.927 15.501 -2.664 1.00 95.44 202 ALA A CA 1
ATOM 1605 C C . ALA A 1 202 ? 6.691 16.405 -2.524 1.00 95.44 202 ALA A C 1
ATOM 1607 O O . ALA A 1 202 ? 6.324 16.753 -1.404 1.00 95.44 202 ALA A O 1
ATOM 1608 N N . ILE A 1 203 ? 6.032 16.765 -3.635 1.00 95.62 203 ILE A N 1
ATOM 1609 C CA . ILE A 1 203 ? 4.842 17.640 -3.656 1.00 95.62 203 ILE A CA 1
ATOM 1610 C C . ILE A 1 203 ? 3.737 17.187 -2.680 1.00 95.62 203 ILE A C 1
ATOM 1612 O O . ILE A 1 203 ? 3.177 18.047 -2.003 1.00 95.62 203 ILE A O 1
ATOM 1616 N N . PRO A 1 204 ? 3.401 15.887 -2.561 1.00 93.75 204 PRO A N 1
ATOM 1617 C CA . PRO A 1 204 ? 2.329 15.441 -1.671 1.00 93.75 204 PRO A CA 1
ATOM 1618 C C . PRO A 1 204 ? 2.728 15.399 -0.189 1.00 93.75 204 PRO A C 1
ATOM 1620 O O . PRO A 1 204 ? 1.848 15.344 0.669 1.00 93.75 204 PRO A O 1
ATOM 1623 N N . LEU A 1 205 ? 4.029 15.437 0.130 1.00 91.75 205 LEU A N 1
ATOM 1624 C CA . LEU A 1 205 ? 4.529 15.239 1.493 1.00 91.75 205 LEU A CA 1
ATOM 1625 C C . LEU A 1 205 ? 3.936 16.229 2.511 1.00 91.75 205 LEU A C 1
ATOM 1627 O O . LEU A 1 205 ? 3.452 15.756 3.536 1.00 91.75 205 LEU A O 1
ATOM 1631 N N . PRO A 1 206 ? 3.862 17.556 2.265 1.00 91.25 206 PRO A N 1
ATOM 1632 C CA . PRO A 1 206 ? 3.260 18.492 3.219 1.00 91.25 206 PRO A CA 1
ATOM 1633 C C . PRO A 1 206 ? 1.833 18.111 3.632 1.00 91.25 206 PRO A C 1
ATOM 1635 O O . PRO A 1 206 ? 1.470 18.240 4.799 1.00 91.25 206 PRO A O 1
ATOM 1638 N N . GLY A 1 207 ? 1.04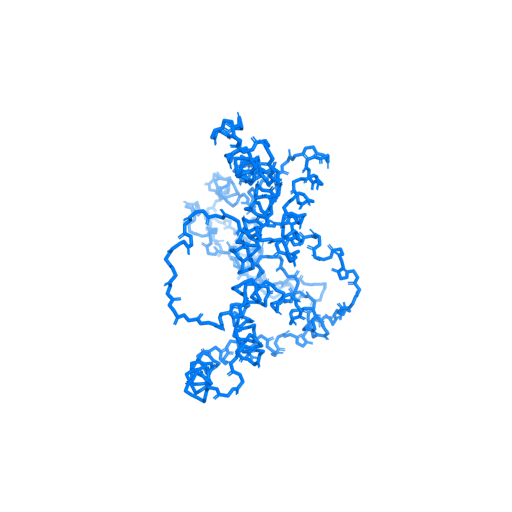3 17.576 2.694 1.00 86.31 207 GLY A N 1
ATOM 1639 C CA . GLY A 1 207 ? -0.318 17.118 2.958 1.00 86.31 207 GLY A CA 1
ATOM 1640 C C . GLY A 1 207 ? -0.382 15.916 3.902 1.00 86.31 207 GLY A C 1
ATOM 1641 O O . GLY A 1 207 ? -1.360 15.776 4.630 1.00 86.31 207 GLY A O 1
ATOM 1642 N N . GLN A 1 208 ? 0.669 15.094 3.970 1.00 82.19 208 GLN A N 1
ATOM 1643 C CA . GLN A 1 208 ? 0.739 13.943 4.879 1.00 82.19 208 GLN A CA 1
ATOM 1644 C C . GLN A 1 208 ? 0.881 14.347 6.352 1.00 82.19 208 GLN A C 1
ATOM 1646 O O . GLN A 1 208 ? 0.526 13.564 7.232 1.00 82.19 208 GLN A O 1
ATOM 1651 N N . TRP A 1 209 ? 1.352 15.567 6.627 1.00 83.19 209 TRP A N 1
ATOM 1652 C CA . TRP A 1 209 ? 1.419 16.142 7.977 1.00 83.19 209 TRP A CA 1
ATOM 1653 C C . TRP A 1 209 ? 0.265 17.107 8.282 1.00 83.19 209 TRP A C 1
ATOM 1655 O O . TRP A 1 209 ? 0.298 17.801 9.297 1.00 83.19 209 TRP A O 1
ATOM 1665 N N . SER A 1 210 ? -0.759 17.159 7.426 1.00 82.50 210 SER A N 1
ATOM 1666 C CA . SER A 1 210 ? -1.957 17.964 7.678 1.00 82.50 210 SER A CA 1
ATOM 1667 C C . SER A 1 210 ? -2.834 17.365 8.784 1.00 82.50 210 SER A C 1
ATOM 1669 O O . SER A 1 210 ? -2.794 16.165 9.071 1.00 82.50 210 SER A O 1
ATOM 1671 N N . VAL A 1 211 ? -3.682 18.204 9.386 1.00 78.12 211 VAL A N 1
ATOM 1672 C CA . VAL A 1 211 ? -4.688 17.760 10.366 1.00 78.12 211 VAL A CA 1
ATOM 1673 C C . VAL A 1 211 ? -5.669 16.776 9.725 1.00 78.12 211 VAL A C 1
ATOM 1675 O O . VAL A 1 211 ? -6.018 15.776 10.340 1.00 78.12 211 VAL A O 1
ATOM 1678 N N . GLU A 1 212 ? -6.048 16.986 8.466 1.00 73.25 212 GLU A N 1
ATOM 1679 C CA . GLU A 1 212 ? -6.922 16.077 7.708 1.00 73.25 212 GLU A CA 1
ATOM 1680 C C . GLU A 1 212 ? -6.279 14.700 7.484 1.00 73.25 212 GLU A C 1
ATOM 1682 O O . GLU A 1 212 ? -6.959 13.670 7.457 1.00 73.25 212 GLU A O 1
ATOM 1687 N N . ALA A 1 213 ? -4.950 14.655 7.353 1.00 72.50 213 ALA A N 1
ATOM 1688 C CA . ALA A 1 213 ? -4.215 13.404 7.237 1.00 72.50 213 ALA A CA 1
ATOM 1689 C C . ALA A 1 213 ? -4.149 12.625 8.557 1.00 72.50 213 ALA A C 1
ATOM 1691 O O . ALA A 1 213 ? -3.931 11.406 8.510 1.00 72.50 213 ALA A O 1
ATOM 1692 N N . SER A 1 214 ? -4.414 13.267 9.704 1.00 76.25 214 SER A N 1
ATOM 1693 C CA . SER A 1 214 ? -4.511 12.571 10.985 1.00 76.25 214 SER A CA 1
ATOM 1694 C C . SER A 1 214 ? -5.638 11.529 10.930 1.00 76.25 214 SER A C 1
ATOM 1696 O O . SER A 1 214 ? -6.816 11.815 10.718 1.00 76.25 214 SER A O 1
ATOM 1698 N N . LYS A 1 215 ? -5.264 10.250 11.016 1.00 69.00 215 LYS A N 1
ATOM 1699 C CA . LYS A 1 215 ? -6.214 9.156 11.225 1.00 69.00 215 LYS A CA 1
ATOM 1700 C C . LYS A 1 215 ? -6.659 9.240 12.673 1.00 69.00 215 LYS A C 1
ATOM 1702 O O . LYS A 1 215 ? -6.083 8.555 13.482 1.00 69.00 215 LYS A O 1
ATOM 1707 N N . GLU A 1 216 ? -7.644 10.048 13.002 1.00 76.50 216 GLU A N 1
ATOM 1708 C CA . GLU A 1 216 ? -8.275 10.044 14.325 1.00 76.50 216 GLU A CA 1
ATOM 1709 C C . GLU A 1 216 ? -7.532 10.881 15.378 1.00 76.50 216 GLU A C 1
ATOM 1711 O O . GLU A 1 216 ? -6.321 10.819 15.610 1.00 76.50 216 GLU A O 1
ATOM 1716 N N . ALA A 1 217 ? -8.328 11.729 16.015 1.00 79.62 217 ALA A N 1
ATOM 1717 C CA . ALA A 1 217 ? -7.878 12.765 16.916 1.00 79.62 217 ALA A CA 1
ATOM 1718 C C . ALA A 1 217 ? -7.904 12.298 18.375 1.00 79.62 217 ALA A C 1
ATOM 1720 O O . ALA A 1 217 ? -8.286 13.057 19.259 1.00 79.62 217 ALA A O 1
ATOM 1721 N N . TRP A 1 218 ? -7.474 11.063 18.652 1.00 83.31 218 TRP A N 1
ATOM 1722 C CA . TRP A 1 218 ? -7.506 10.477 20.005 1.00 83.31 218 TRP A CA 1
ATOM 1723 C C . TRP A 1 218 ? -6.882 11.375 21.048 1.00 83.31 218 TRP A C 1
ATOM 1725 O O . TRP A 1 218 ? -7.382 11.425 22.154 1.00 83.31 218 TRP A O 1
ATOM 1735 N N . ARG A 1 219 ? -5.794 12.075 20.707 1.00 85.25 219 ARG A N 1
ATOM 1736 C CA . ARG A 1 219 ? -5.154 13.010 21.636 1.00 85.25 219 ARG A CA 1
ATOM 1737 C C . ARG A 1 219 ? -6.106 14.138 22.021 1.00 85.25 219 ARG A C 1
ATOM 1739 O O . ARG A 1 219 ? -6.248 14.411 23.195 1.00 85.25 219 ARG A O 1
ATOM 1746 N N . GLN A 1 220 ? -6.825 14.705 21.055 1.00 88.56 220 GLN A N 1
ATOM 1747 C CA . GLN A 1 220 ? -7.813 15.755 21.305 1.00 88.56 220 GLN A CA 1
ATOM 1748 C C . GLN A 1 220 ? -9.020 15.208 22.078 1.00 88.56 220 GLN A C 1
ATOM 1750 O O . GLN A 1 220 ? -9.472 15.848 23.021 1.00 88.56 220 GLN A O 1
ATOM 1755 N N . SER A 1 221 ? -9.510 14.010 21.732 1.00 91.12 221 SER A N 1
ATOM 1756 C CA . SER A 1 221 ? -10.582 13.335 22.479 1.00 91.12 221 SER A CA 1
ATOM 1757 C C . SER A 1 221 ? -10.167 13.041 23.921 1.00 91.12 221 SER A C 1
ATOM 1759 O O . SER A 1 221 ? -10.933 13.279 24.847 1.00 91.12 221 SER A O 1
ATOM 1761 N N . VAL A 1 222 ? -8.937 12.570 24.119 1.00 94.00 222 VAL A N 1
ATOM 1762 C CA . VAL A 1 222 ? -8.333 12.327 25.429 1.00 94.00 222 VAL A CA 1
ATOM 1763 C C . VAL A 1 222 ? -8.186 13.627 26.213 1.00 94.00 222 VAL A C 1
ATOM 1765 O O . VAL A 1 222 ? -8.571 13.654 27.375 1.00 94.00 222 VAL A O 1
ATOM 1768 N N . ASP A 1 223 ? -7.663 14.689 25.600 1.00 94.00 223 ASP A N 1
ATOM 1769 C CA . ASP A 1 223 ? -7.463 15.987 26.252 1.00 94.00 223 ASP A CA 1
ATOM 1770 C C . ASP A 1 223 ? -8.801 16.599 26.679 1.00 94.00 223 ASP A C 1
ATOM 1772 O O . ASP A 1 223 ? -8.904 17.169 27.766 1.00 94.00 223 ASP A O 1
ATOM 1776 N N . TYR A 1 224 ? -9.832 16.450 25.843 1.00 95.12 224 TYR A N 1
ATOM 1777 C CA . TYR A 1 224 ? -11.194 16.866 26.154 1.00 95.12 224 TYR A CA 1
ATOM 1778 C C . TYR A 1 224 ? -11.764 16.060 27.325 1.00 95.12 224 TYR A C 1
ATOM 1780 O O . TYR A 1 224 ? -12.152 16.637 28.339 1.00 95.12 224 TYR A O 1
ATOM 1788 N N . LEU A 1 225 ? -11.753 14.727 27.234 1.00 96.56 225 LEU A N 1
ATOM 1789 C CA . LEU A 1 225 ? -12.288 13.864 28.288 1.00 96.56 225 LEU A CA 1
ATOM 1790 C C . LEU A 1 225 ? -11.513 14.008 29.599 1.00 96.56 225 LEU A C 1
ATOM 1792 O O . LEU A 1 225 ? -12.114 13.959 30.661 1.00 96.56 225 LEU A O 1
ATOM 1796 N N . ALA A 1 226 ? -10.207 14.268 29.557 1.00 95.81 226 ALA A N 1
ATOM 1797 C CA . ALA A 1 226 ? -9.420 14.504 30.763 1.00 95.81 226 ALA A CA 1
ATOM 1798 C C . ALA A 1 226 ? -9.840 15.774 31.521 1.00 95.81 226 ALA A C 1
ATOM 1800 O O . ALA A 1 226 ? -9.586 15.871 32.720 1.00 95.81 226 ALA A O 1
ATOM 1801 N N . GLN A 1 227 ? -10.476 16.731 30.837 1.00 96.81 227 GLN A N 1
ATOM 1802 C CA . GLN A 1 227 ? -11.002 17.960 31.434 1.00 96.81 227 GLN A CA 1
ATOM 1803 C C . GLN A 1 227 ? -12.476 17.850 31.833 1.00 96.81 227 GLN A C 1
ATOM 1805 O O . GLN A 1 227 ? -12.900 18.561 32.740 1.00 96.81 227 GLN A O 1
ATOM 1810 N N . GLN A 1 228 ? -13.255 17.021 31.133 1.00 97.38 228 GLN A N 1
ATOM 1811 C CA . GLN A 1 228 ? -14.711 16.951 31.299 1.00 97.38 228 GLN A CA 1
ATOM 1812 C C . GLN A 1 228 ? -15.183 15.760 32.131 1.00 97.38 228 GLN A C 1
ATOM 1814 O O . GLN A 1 228 ? -16.196 15.873 32.817 1.00 97.38 228 GLN A O 1
ATOM 1819 N N . ALA A 1 229 ? -14.478 14.630 32.071 1.00 97.62 229 ALA A N 1
ATOM 1820 C CA . ALA A 1 229 ? -14.875 13.437 32.799 1.00 97.62 229 ALA A CA 1
ATOM 1821 C C . ALA A 1 229 ? -14.678 13.625 34.307 1.00 97.62 229 ALA A C 1
ATOM 1823 O O . ALA A 1 229 ? -13.783 14.345 34.763 1.00 97.62 229 ALA A O 1
ATOM 1824 N N . THR A 1 230 ? -15.492 12.927 35.090 1.00 97.69 230 THR A N 1
ATOM 1825 C CA . THR A 1 230 ? -15.344 12.818 36.545 1.00 97.69 230 THR A CA 1
ATOM 1826 C C . THR A 1 230 ? -14.918 11.402 36.951 1.00 97.69 230 THR A C 1
ATOM 1828 O O . THR A 1 230 ? -15.049 10.468 36.161 1.00 97.69 230 THR A O 1
ATOM 1831 N N . PRO A 1 231 ? -14.427 11.180 38.188 1.00 97.50 231 PRO A N 1
ATOM 1832 C CA . PRO A 1 231 ? -14.087 9.833 38.655 1.00 97.50 231 PRO A CA 1
ATOM 1833 C C . PRO A 1 231 ? -15.262 8.848 38.657 1.00 97.50 231 PRO A C 1
ATOM 1835 O O . PRO A 1 231 ? -15.025 7.644 38.666 1.00 97.50 231 PRO A O 1
ATOM 1838 N N . ALA A 1 232 ? -16.500 9.351 38.676 1.00 97.38 232 ALA A N 1
ATOM 1839 C CA . ALA A 1 232 ? -17.702 8.531 38.624 1.00 97.38 232 ALA A CA 1
ATOM 1840 C C . ALA A 1 232 ? -18.096 8.152 37.190 1.00 97.38 232 ALA A C 1
ATOM 1842 O O . ALA A 1 232 ? -18.922 7.264 37.024 1.00 97.38 232 ALA A O 1
ATOM 1843 N N . ASP A 1 233 ? -17.527 8.780 36.163 1.00 98.00 233 ASP A N 1
ATOM 1844 C CA . ASP A 1 233 ? -17.920 8.540 34.776 1.00 98.00 233 ASP A CA 1
ATOM 1845 C C . ASP A 1 233 ? -17.265 7.269 34.214 1.00 98.00 233 ASP A C 1
ATOM 1847 O O . ASP A 1 233 ? -16.167 6.862 34.620 1.00 98.00 233 ASP A O 1
ATOM 1851 N N . ALA A 1 234 ? -17.920 6.679 33.217 1.00 97.00 234 ALA A N 1
ATOM 1852 C CA . ALA A 1 234 ? -17.349 5.649 32.360 1.00 97.00 234 ALA A CA 1
ATOM 1853 C C . ALA A 1 234 ? -16.956 6.230 30.999 1.00 97.00 234 ALA A C 1
ATOM 1855 O O . ALA A 1 234 ? -17.625 7.114 30.474 1.00 97.00 234 ALA A O 1
ATOM 1856 N N . ILE A 1 235 ? -15.889 5.695 30.407 1.00 96.94 235 ILE A N 1
ATOM 1857 C CA . ILE A 1 235 ? -15.444 6.028 29.049 1.00 96.94 235 ILE A CA 1
ATOM 1858 C C . ILE A 1 235 ? -15.439 4.744 28.227 1.00 96.94 235 ILE A C 1
ATOM 1860 O O . ILE A 1 235 ? -14.587 3.872 28.434 1.00 96.94 235 ILE A O 1
ATOM 1864 N N . LEU A 1 236 ? -16.387 4.619 27.304 1.00 95.50 236 LEU A N 1
ATOM 1865 C CA . LEU A 1 236 ? -16.524 3.471 26.425 1.00 95.50 236 LEU A CA 1
ATOM 1866 C C . LEU A 1 236 ? -15.674 3.666 25.166 1.00 95.50 236 LEU A C 1
ATOM 1868 O O . LEU A 1 236 ? -15.935 4.498 24.304 1.00 95.50 236 LEU A O 1
ATOM 1872 N N . ILE A 1 237 ? -14.648 2.838 25.029 1.00 93.94 237 ILE A N 1
ATOM 1873 C CA . ILE A 1 237 ? -13.722 2.874 23.909 1.00 93.94 237 ILE A CA 1
ATOM 1874 C C . ILE A 1 237 ? -14.158 1.849 22.863 1.00 93.94 237 ILE A C 1
ATOM 1876 O O . ILE A 1 237 ? -14.028 0.637 23.056 1.00 93.94 237 ILE A O 1
ATOM 1880 N N . HIS A 1 238 ? -14.643 2.345 21.729 1.00 90.88 238 HIS A N 1
ATOM 1881 C CA . HIS A 1 238 ? -14.984 1.538 20.565 1.00 90.88 238 HIS A CA 1
ATOM 1882 C C . HIS A 1 238 ? -14.468 2.213 19.286 1.00 90.88 238 HIS A C 1
ATOM 1884 O O . HIS A 1 238 ? -14.672 3.416 19.114 1.00 90.88 238 HIS A O 1
ATOM 1890 N N . PRO A 1 239 ? -13.834 1.467 18.364 1.00 90.00 239 PRO A N 1
ATOM 1891 C CA . PRO A 1 239 ? -13.540 0.024 18.411 1.00 90.00 239 PRO A CA 1
ATOM 1892 C C . PRO A 1 239 ? -12.350 -0.353 19.314 1.00 90.00 239 PRO A C 1
ATOM 1894 O O . PRO A 1 239 ? -11.418 0.426 19.457 1.00 90.00 239 PRO A O 1
ATOM 1897 N N . ASP A 1 240 ? -12.327 -1.569 19.885 1.00 88.06 240 ASP A N 1
ATOM 1898 C CA . ASP A 1 240 ? -11.303 -2.002 20.873 1.00 88.06 240 ASP A CA 1
ATOM 1899 C C . ASP A 1 240 ? -9.841 -1.802 20.421 1.00 88.06 240 ASP A C 1
ATOM 1901 O O . ASP A 1 240 ? -8.954 -1.562 21.237 1.00 88.06 240 ASP A O 1
ATOM 1905 N N . TRP A 1 241 ? -9.554 -1.815 19.117 1.00 87.25 241 TRP A N 1
ATOM 1906 C CA . TRP A 1 241 ? -8.192 -1.573 18.632 1.00 87.25 241 TRP A CA 1
ATOM 1907 C C . TRP A 1 241 ? -7.668 -0.152 18.929 1.00 87.25 241 TRP A C 1
ATOM 1909 O O . TRP A 1 241 ? -6.453 0.058 18.890 1.00 87.25 241 TRP A O 1
ATOM 1919 N N . VAL A 1 242 ? -8.540 0.800 19.291 1.00 90.44 242 VAL A N 1
ATOM 1920 C CA . VAL A 1 242 ? -8.163 2.148 19.758 1.00 90.44 242 VAL A CA 1
ATOM 1921 C C . VAL A 1 242 ? -7.978 2.227 21.282 1.00 90.44 242 VAL A C 1
ATOM 1923 O O . VAL A 1 242 ? -7.488 3.242 21.780 1.00 90.44 242 VAL A O 1
ATOM 1926 N N . ARG A 1 243 ? -8.287 1.160 22.040 1.00 93.31 243 ARG A N 1
ATOM 1927 C CA . ARG A 1 243 ? -8.154 1.125 23.510 1.00 93.31 243 ARG A CA 1
ATOM 1928 C C . ARG A 1 243 ? -6.744 1.453 23.968 1.00 93.31 243 ARG A C 1
ATOM 1930 O O . ARG A 1 243 ? -6.555 2.354 24.778 1.00 93.31 243 ARG A O 1
ATOM 1937 N N . TYR A 1 244 ? -5.755 0.721 23.466 1.00 92.50 244 TYR A N 1
ATOM 1938 C CA . TYR A 1 244 ? -4.371 0.887 23.901 1.00 92.50 244 TYR A CA 1
ATOM 1939 C C . TYR A 1 244 ? -3.817 2.293 23.633 1.00 92.50 244 TYR A C 1
ATOM 1941 O O . TYR A 1 244 ? -3.267 2.878 24.568 1.00 92.50 244 TYR A O 1
ATOM 1949 N N . PRO A 1 245 ? -3.957 2.882 22.424 1.00 90.69 245 PRO A N 1
ATOM 1950 C CA . PRO A 1 245 ? -3.512 4.255 22.217 1.00 90.69 245 PRO A CA 1
ATOM 1951 C C . PRO A 1 245 ? -4.307 5.253 23.066 1.00 90.69 245 PRO A C 1
ATOM 1953 O O . PRO A 1 245 ? -3.694 6.153 23.635 1.00 90.69 245 PRO A O 1
ATOM 1956 N N . PHE A 1 246 ? -5.626 5.081 23.219 1.00 93.25 246 PHE A N 1
ATOM 1957 C CA . PHE A 1 246 ? -6.432 5.947 24.082 1.00 93.25 246 PHE A CA 1
ATOM 1958 C C . PHE A 1 246 ? -5.934 5.912 25.533 1.00 93.25 246 PHE A C 1
ATOM 1960 O O . PHE A 1 246 ? -5.543 6.944 26.065 1.00 93.25 246 PHE A O 1
ATOM 1967 N N . GLN A 1 247 ? -5.856 4.731 26.153 1.00 93.94 247 GLN A N 1
ATOM 1968 C CA . GLN A 1 247 ? -5.422 4.552 27.547 1.00 93.94 247 GLN A CA 1
ATOM 1969 C C . GLN A 1 247 ? -3.970 4.988 27.782 1.00 93.94 247 GLN A C 1
ATOM 1971 O O . GLN A 1 247 ? -3.620 5.454 28.867 1.00 93.94 247 GLN A O 1
ATOM 1976 N N . PHE A 1 248 ? -3.110 4.862 26.769 1.00 93.88 248 PHE A N 1
ATOM 1977 C CA . PHE A 1 248 ? -1.742 5.362 26.847 1.00 93.88 248 PHE A CA 1
ATOM 1978 C C . PHE A 1 248 ? -1.712 6.883 27.053 1.00 93.88 248 PHE A C 1
ATOM 1980 O O . PHE A 1 248 ? -1.002 7.363 27.945 1.00 93.88 248 PHE A O 1
ATOM 1987 N N . TYR A 1 249 ? -2.496 7.628 26.265 1.00 93.50 249 TYR A N 1
ATOM 1988 C CA . TYR A 1 249 ? -2.571 9.089 26.347 1.00 93.50 249 TYR A CA 1
ATOM 1989 C C . TYR A 1 249 ? -3.480 9.582 27.475 1.00 93.50 249 TYR A C 1
ATOM 1991 O O . TYR A 1 249 ? -3.207 10.635 28.044 1.00 93.50 249 TYR A O 1
ATOM 1999 N N . PHE A 1 250 ? -4.529 8.839 27.823 1.00 96.12 250 PHE A N 1
ATOM 2000 C CA . PHE A 1 250 ? -5.501 9.252 28.824 1.00 96.12 250 PHE A CA 1
ATOM 2001 C C . PHE A 1 250 ? -4.873 9.291 30.219 1.00 96.12 250 PHE A C 1
ATOM 2003 O O . PHE A 1 250 ? -4.328 8.301 30.715 1.00 96.12 250 PHE A O 1
ATOM 2010 N N . LYS A 1 251 ? -4.907 10.481 30.827 1.00 94.38 251 LYS A N 1
ATOM 2011 C CA . LYS A 1 251 ? -4.481 10.758 32.211 1.00 94.38 251 LYS A CA 1
ATOM 2012 C C . LYS A 1 251 ? -5.595 11.426 33.025 1.00 94.38 251 LYS A C 1
ATOM 2014 O O . LYS A 1 251 ? -5.319 12.004 34.071 1.00 94.38 251 LYS A O 1
ATOM 2019 N N . GLY A 1 252 ? -6.823 11.383 32.511 1.00 94.62 252 GLY A N 1
ATOM 2020 C CA . GLY A 1 252 ? -8.000 11.936 33.163 1.00 94.62 252 GLY A CA 1
ATOM 2021 C C . GLY A 1 252 ? -8.589 11.006 34.223 1.00 94.62 252 GLY A C 1
ATOM 2022 O O . GLY A 1 252 ? -8.159 9.856 34.353 1.00 94.62 252 GLY A O 1
ATOM 2023 N N . PRO A 1 253 ? -9.574 11.500 34.984 1.00 94.31 253 PRO A N 1
ATOM 2024 C CA . PRO A 1 253 ? -10.387 10.665 35.859 1.00 94.31 253 PRO A CA 1
ATOM 2025 C C . PRO A 1 253 ? -11.388 9.819 35.046 1.00 94.31 253 PRO A C 1
ATOM 2027 O O . PRO A 1 253 ? -11.599 10.059 33.861 1.00 94.31 253 PRO A O 1
ATOM 2030 N N . GLY A 1 254 ? -12.020 8.841 35.694 1.00 93.19 254 GLY A N 1
ATOM 2031 C CA . GLY A 1 254 ? -13.038 7.983 35.081 1.00 93.19 254 GLY A CA 1
ATOM 2032 C C . GLY A 1 254 ? -12.505 6.613 34.660 1.00 93.19 254 GLY A C 1
ATOM 2033 O O . GLY A 1 254 ? -11.300 6.409 34.470 1.00 93.19 254 GLY A O 1
ATOM 2034 N N . GLN A 1 255 ? -13.412 5.645 34.555 1.00 95.94 255 GLN A N 1
ATOM 2035 C CA . GLN A 1 255 ? -13.064 4.258 34.257 1.00 95.94 255 GLN A CA 1
ATOM 2036 C C . GLN A 1 255 ? -13.224 3.965 32.766 1.00 95.94 255 GLN A C 1
ATOM 2038 O O . GLN A 1 255 ? -14.286 4.160 32.184 1.00 95.94 255 GLN A O 1
ATOM 2043 N N . THR A 1 256 ? -12.160 3.478 32.128 1.00 95.75 256 THR A N 1
ATOM 2044 C CA . THR A 1 256 ? -12.198 3.117 30.705 1.00 95.75 256 THR A CA 1
ATOM 2045 C C . THR A 1 256 ? -12.679 1.685 30.505 1.00 95.75 256 THR A C 1
ATOM 2047 O O . THR A 1 256 ? -12.148 0.770 31.139 1.00 95.75 256 THR A O 1
ATOM 2050 N N . TYR A 1 257 ? -13.577 1.481 29.548 1.00 95.19 257 TYR A N 1
ATOM 2051 C CA . TYR A 1 257 ? -14.117 0.182 29.164 1.00 95.19 257 TYR A CA 1
ATOM 2052 C C . TYR A 1 257 ? -13.914 -0.051 27.669 1.00 95.19 257 TYR A C 1
ATOM 2054 O O . TYR A 1 257 ? -14.102 0.857 26.872 1.00 95.19 257 TYR A O 1
ATOM 2062 N N . ALA A 1 258 ? -13.554 -1.268 27.266 1.00 93.69 258 ALA A N 1
ATOM 2063 C CA . ALA A 1 258 ? -13.553 -1.666 25.858 1.00 93.69 258 ALA A CA 1
ATOM 2064 C C . ALA A 1 258 ? -14.177 -3.054 25.745 1.00 93.69 258 ALA A C 1
ATOM 2066 O O . ALA A 1 258 ? -13.512 -4.070 25.938 1.00 93.69 258 ALA A O 1
ATOM 2067 N N . ALA A 1 259 ? -15.486 -3.078 25.509 1.00 89.69 259 ALA A N 1
ATOM 2068 C CA . ALA A 1 259 ? -16.263 -4.313 25.452 1.00 89.69 259 ALA A CA 1
ATOM 2069 C C . ALA A 1 259 ? -16.391 -4.870 24.025 1.00 89.69 259 ALA A C 1
ATOM 2071 O O . ALA A 1 259 ? -16.647 -6.058 23.849 1.00 89.69 259 ALA A O 1
ATOM 2072 N N . PHE A 1 260 ? -16.189 -4.028 23.003 1.00 88.88 260 PHE A N 1
ATOM 2073 C CA . PHE A 1 260 ? -16.526 -4.368 21.623 1.00 88.88 260 PHE A CA 1
ATOM 2074 C C . PHE A 1 260 ? -15.370 -4.118 20.658 1.00 88.88 260 PHE A C 1
ATOM 2076 O O . PHE A 1 260 ? -14.956 -2.977 20.424 1.00 88.88 260 PHE A O 1
ATOM 2083 N N . SER A 1 261 ? -14.907 -5.184 20.008 1.00 82.50 261 SER A N 1
ATOM 2084 C CA . SER A 1 261 ? -13.966 -5.083 18.888 1.00 82.50 261 SER A CA 1
ATOM 2085 C C . SER A 1 261 ? -14.661 -4.731 17.567 1.00 82.50 261 SER A C 1
ATOM 2087 O O . SER A 1 261 ? -14.056 -4.078 16.720 1.00 82.50 261 SER A O 1
ATOM 2089 N N . ASN A 1 262 ? -15.924 -5.135 17.400 1.00 82.50 262 ASN A N 1
ATOM 2090 C CA . ASN A 1 262 ? -16.792 -4.818 16.266 1.00 82.50 262 ASN A CA 1
ATOM 2091 C C . ASN A 1 262 ? -18.255 -4.798 16.745 1.00 82.50 262 ASN A C 1
ATOM 2093 O O . ASN A 1 262 ? -18.587 -5.553 17.656 1.00 82.50 262 ASN A O 1
ATOM 2097 N N . VAL A 1 263 ? -19.099 -3.954 16.148 1.00 85.56 263 VAL A N 1
ATOM 2098 C CA . VAL A 1 263 ? -20.539 -3.877 16.443 1.00 85.56 263 VAL A CA 1
ATOM 2099 C C . VAL A 1 263 ? -21.311 -3.960 15.128 1.00 85.56 263 VAL A C 1
ATOM 2101 O O . VAL A 1 263 ? -21.022 -3.242 14.172 1.00 85.56 263 VAL A O 1
ATOM 2104 N N . SER A 1 264 ? -22.294 -4.848 15.086 1.00 85.56 264 SER A N 1
ATOM 2105 C CA . SER A 1 264 ? -23.247 -5.056 13.995 1.00 85.56 264 SER A CA 1
ATOM 2106 C C . SER A 1 264 ? -24.682 -4.901 14.509 1.00 85.56 264 SER A C 1
ATOM 2108 O O . SER A 1 264 ? -24.912 -4.789 15.711 1.00 85.56 264 SER A O 1
ATOM 2110 N N . ALA A 1 265 ? -25.664 -4.894 13.602 1.00 88.81 265 ALA A N 1
ATOM 2111 C CA . ALA A 1 265 ? -27.078 -4.715 13.952 1.00 88.81 265 ALA A CA 1
ATOM 2112 C C . ALA A 1 265 ? -27.637 -5.811 14.886 1.00 88.81 265 ALA A C 1
ATOM 2114 O O . ALA A 1 265 ? -28.653 -5.601 15.536 1.00 88.81 265 ALA A O 1
ATOM 2115 N N . ASP A 1 266 ? -26.982 -6.968 14.935 1.00 90.75 266 ASP A N 1
ATOM 2116 C CA . ASP A 1 266 ? -27.309 -8.142 15.748 1.00 90.75 266 ASP A CA 1
ATOM 2117 C C . ASP A 1 266 ? -26.399 -8.308 16.977 1.00 90.75 266 ASP A C 1
ATOM 2119 O O . ASP A 1 266 ? -26.553 -9.269 17.729 1.00 90.75 266 ASP A O 1
ATOM 2123 N N . THR A 1 267 ? -25.445 -7.397 17.201 1.00 87.81 267 THR A N 1
ATOM 2124 C CA . THR A 1 267 ? -24.580 -7.462 18.386 1.00 87.81 267 THR A CA 1
ATOM 2125 C C . THR A 1 267 ? -25.396 -7.169 19.644 1.00 87.81 267 THR A C 1
ATOM 2127 O O . THR A 1 267 ? -25.991 -6.101 19.769 1.00 87.81 267 THR A O 1
ATOM 2130 N N . GLU A 1 268 ? -25.392 -8.099 20.601 1.00 92.38 268 GLU A N 1
ATOM 2131 C CA . GLU A 1 268 ? -25.994 -7.892 21.919 1.00 92.38 268 GLU A CA 1
ATOM 2132 C C . GLU A 1 268 ? -25.195 -6.834 22.696 1.00 92.38 268 GLU A C 1
ATOM 2134 O O . GLU A 1 268 ? -24.065 -7.074 23.128 1.00 92.38 268 GLU A O 1
ATOM 2139 N N . LEU A 1 269 ? -25.777 -5.642 22.844 1.00 91.12 269 LEU A N 1
ATOM 2140 C CA . LEU A 1 269 ? -25.144 -4.521 23.544 1.00 91.12 269 LEU A CA 1
ATOM 2141 C C . LEU A 1 269 ? -25.418 -4.548 25.048 1.00 91.12 269 LEU A C 1
ATOM 2143 O O . LEU A 1 269 ? -24.552 -4.162 25.832 1.00 91.12 269 LEU A O 1
ATOM 2147 N N . ASP A 1 270 ? -26.603 -5.019 25.438 1.00 90.12 270 ASP A N 1
ATOM 2148 C CA . ASP A 1 270 ? -27.098 -4.898 26.807 1.00 90.12 270 ASP A CA 1
ATOM 2149 C C . ASP A 1 270 ? -26.232 -5.682 27.792 1.00 90.12 270 ASP A C 1
ATOM 2151 O O . ASP A 1 270 ? -25.791 -5.111 28.782 1.00 90.12 270 ASP A O 1
ATOM 2155 N N . GLY A 1 271 ? -25.906 -6.947 27.503 1.00 90.69 271 GLY A N 1
ATOM 2156 C CA . GLY A 1 271 ? -25.112 -7.791 28.403 1.00 90.69 271 GLY A CA 1
ATOM 2157 C C . GLY A 1 271 ? -23.754 -7.174 28.780 1.00 90.69 271 GLY A C 1
ATOM 2158 O O . GLY A 1 271 ? -23.501 -6.943 29.964 1.00 90.69 271 GLY A O 1
ATOM 2159 N N . PRO A 1 272 ? -22.878 -6.856 27.807 1.00 89.69 272 PRO A N 1
ATOM 2160 C CA . PRO A 1 272 ? -21.572 -6.263 28.100 1.00 89.69 272 PRO A CA 1
ATOM 2161 C C . PRO A 1 272 ? -21.627 -4.850 28.706 1.00 89.69 272 PRO A C 1
ATOM 2163 O O . PRO A 1 272 ? -20.671 -4.450 29.371 1.00 89.69 272 PRO A O 1
ATOM 2166 N N . LEU A 1 273 ? -22.709 -4.090 28.484 1.00 91.19 273 LEU A N 1
ATOM 2167 C CA . LEU A 1 273 ? -22.858 -2.717 28.989 1.00 91.19 273 LEU A CA 1
ATOM 2168 C C . LEU A 1 273 ? -23.676 -2.603 30.279 1.00 91.19 273 LEU A C 1
ATOM 2170 O O . LEU A 1 273 ? -23.663 -1.535 30.890 1.00 91.19 273 LEU A O 1
ATOM 2174 N N . GLN A 1 274 ? -24.350 -3.665 30.727 1.00 90.56 274 GLN A N 1
ATOM 2175 C CA . GLN A 1 274 ? -25.305 -3.605 31.837 1.00 90.56 274 GLN A CA 1
ATOM 2176 C C . GLN A 1 274 ? -24.688 -3.054 33.132 1.00 90.56 274 GLN A C 1
ATOM 2178 O O . GLN A 1 274 ? -25.296 -2.214 33.790 1.00 90.56 274 GLN A O 1
ATOM 2183 N N . GLY A 1 275 ? -23.465 -3.480 33.471 1.00 86.44 275 GLY A N 1
ATOM 2184 C CA . GLY A 1 275 ? -22.731 -2.949 34.626 1.00 86.44 275 GLY A CA 1
ATOM 2185 C C . GLY A 1 275 ? -22.231 -1.520 34.404 1.00 86.44 275 GLY A C 1
ATOM 2186 O O . GLY A 1 275 ? -22.314 -0.686 35.292 1.00 86.44 275 GLY A O 1
ATOM 2187 N N . VAL A 1 276 ? -21.800 -1.192 33.184 1.00 91.75 276 VAL A N 1
ATOM 2188 C CA . VAL A 1 276 ? -21.266 0.141 32.865 1.00 91.75 276 VAL A CA 1
ATOM 2189 C C . VAL A 1 276 ? -22.351 1.214 32.974 1.00 91.75 276 VAL A C 1
ATOM 2191 O O . VAL A 1 276 ? -22.119 2.268 33.552 1.00 91.75 276 VAL A O 1
ATOM 2194 N N . ILE A 1 277 ? -23.546 0.947 32.445 1.00 91.94 277 ILE A N 1
ATOM 2195 C CA . ILE A 1 277 ? -24.664 1.902 32.475 1.00 91.94 277 ILE A CA 1
ATOM 2196 C C . ILE A 1 277 ? -25.290 1.976 33.876 1.00 91.94 277 ILE A C 1
ATOM 2198 O O . ILE A 1 277 ? -25.771 3.033 34.277 1.00 91.94 277 ILE A O 1
ATOM 2202 N N . GLY A 1 278 ? -25.299 0.868 34.624 1.00 91.94 278 GLY A N 1
ATOM 2203 C CA . GLY A 1 278 ? -25.853 0.825 35.980 1.00 91.94 278 GLY A CA 1
ATOM 2204 C C . GLY A 1 278 ? -24.975 1.511 37.029 1.00 91.94 278 GLY A C 1
ATOM 2205 O O . GLY A 1 278 ? -25.504 2.156 37.934 1.00 91.94 278 GLY A O 1
ATOM 2206 N N . ASP A 1 279 ? -23.651 1.393 36.896 1.00 95.19 279 ASP A N 1
ATOM 2207 C CA . ASP A 1 279 ? -22.695 1.836 37.918 1.00 95.19 279 ASP A CA 1
ATOM 2208 C C . ASP A 1 279 ? -22.205 3.278 37.708 1.00 95.19 279 ASP A C 1
ATOM 2210 O O . ASP A 1 279 ? -21.663 3.887 38.634 1.00 95.19 279 ASP A O 1
ATOM 2214 N N . HIS A 1 280 ? -22.402 3.844 36.511 1.00 96.31 280 HIS A N 1
ATOM 2215 C CA . HIS A 1 280 ? -21.889 5.162 36.142 1.00 96.31 280 HIS A CA 1
ATOM 2216 C C . HIS A 1 280 ? -23.014 6.119 35.708 1.00 96.31 280 HIS A C 1
ATOM 2218 O O . HIS A 1 280 ? -23.794 5.790 34.816 1.00 96.31 280 HIS A O 1
ATOM 2224 N N . PRO A 1 281 ? -23.096 7.340 36.276 1.00 94.50 281 PRO A N 1
ATOM 2225 C CA . PRO A 1 281 ? -24.132 8.314 35.925 1.00 94.50 281 PRO A CA 1
ATOM 2226 C C . PRO A 1 281 ? -23.966 8.899 34.515 1.00 94.50 281 PRO A C 1
ATOM 2228 O O . PRO A 1 281 ? -24.938 9.387 33.940 1.00 94.50 281 PRO A O 1
ATOM 2231 N N . VAL A 1 282 ? -22.746 8.877 33.969 1.00 96.44 282 VAL A N 1
ATOM 2232 C CA . VAL A 1 282 ? -22.411 9.356 32.622 1.00 96.44 282 VAL A CA 1
ATOM 2233 C C . VAL A 1 282 ? -21.494 8.339 31.951 1.00 96.44 282 VAL A C 1
ATOM 2235 O O . VAL A 1 282 ? -20.519 7.881 32.551 1.00 96.44 282 VAL A O 1
ATOM 2238 N N . VAL A 1 283 ? -21.804 8.014 30.694 1.00 94.12 283 VAL A N 1
ATOM 2239 C CA . VAL A 1 283 ? -20.971 7.184 29.819 1.00 94.12 283 VAL A CA 1
ATOM 2240 C C . VAL A 1 283 ? -20.581 8.020 28.602 1.00 94.12 283 VAL A C 1
ATOM 2242 O O . VAL A 1 283 ? -21.459 8.489 27.874 1.00 94.12 283 VAL A O 1
ATOM 2245 N N . TRP A 1 284 ? -19.276 8.215 28.422 1.00 93.00 284 TRP A N 1
ATOM 2246 C CA . TRP A 1 284 ? -18.657 8.893 27.281 1.00 93.00 284 TRP A CA 1
ATOM 2247 C C . TRP A 1 284 ? -18.314 7.921 26.158 1.00 93.00 284 TRP A C 1
ATOM 2249 O O . TRP A 1 284 ? -17.875 6.792 26.484 1.00 93.00 284 TRP A O 1
#

Foldseek 3Di:
DLVLLLLVLVVVCCCVAPVPDVVVVVVSVVVNVVVCVVCVVVVVVCLVVLQVAAFAQLVVCLVVLVLVLLLCLQFNQFPDDPVLSPVLSVLLVQLLVLLPDPQDQPPPVPVPPPVDPGDDDVLSSLVSQQVRSSNVLSVCSRRHVVVSRDSVSSNSNNVSSVVSSVSSLSRVLCVVCPDPCVVVDDPCSNCPSVVVNVCSRVVNVVSCPDPSVDPDDLLVVLVVCQVVPDLQEEEEDPLPVCVVVNVVNHPHHHHYDHQHNDDDPPDDPCVSCVCNVVRHPYYD

Secondary structure (DSSP, 8-state):
-GGGGHHHHHHHHHHHH-TT-HHHHHHHHHHHHHHHHHHHHHHHHHHHHHTTSPPPPSSTTHHHHHHHHHHHHHTTT----HHHHHHHHHHHHHHHHHTTS------GGGG---S-TT---HHHHHHHHHHHHHHHHHHHTTT-HHHH--GGGGGGGHHHHHHHHHHHHHHHHHHHT-SGGGGT--TTHHHHHHHHHHHHHHTTHHHHTSTTT-S--HHHHHHHHHHH--TT-EEE-SSGGGHHHHHHH--SSSEEE---S---TT---HHHHHHHHHH-S-B-

Sequence (284 aa):
LYAGFILPGLALWLMIAYPRRPRLWLTLAVGGLIIAAAFAPIALAIWRFSAESTPGEPLHGFWLRGWSLLQAFTLWRASLPNTLSIIIPALIFLFTLLSFLPIRSQSPITNYQLPITNYQSPNLLISNLLLTPYLIATLLLTRNHLAFFGERYFIIMVPWLLMLAAVGVDKVNGWLLGGKAKAEAKEWIYYVVPVLLIGLTAIPLPGQWSVEASKEAWRQSVDYLAQQATPADAILIHPDWVRYPFQFYFKGPGQTYAAFSNVSADTELDGPLQGVIGDHPVVW

pLDDT: mean 87.15, std 12.05, range [40.94, 98.0]